Protein 6C4X (pdb70)

Radius of gyration: 16.6 Å; Cα contacts (8 Å, |Δi|>4): 184; chains: 8; bounding box: 42×32×47 Å

Sequence (195 aa):
SKLLLLLIILSEALHLAILLLIKWSKLLLLLIILSEALHLAILLLIKWSKLLLLLIILSEALHLAILLLIKWSKLLLLLIILSEALHLAILLLIKWSKLLLLLIILSEALHLAILLLIKWSKLLLLLIILSEALHLAILLLIKWGSKLLLLLIILSEALHLAILLLIKWGSKLLLLLIILSEALHLAILLLIKWG

Foldseek 3Di:
DVVVVVVVCVVVVVVVVVVVVVVD/DVVVVVVVVVVVVVCVVVVVVVVD/DCVVVCVVVVVVVVVVVVVVVVVD/DVVVVVVVVVVVVVCVVVVVVVVD/DVCVVVVVVVVVVVVVVVVVVVVD/DPCVVVVVVVVVVVVVVVVVVVPVD/DVVVVVVVVVVVVVVVVVVVVVVVD/DCVVVVVVVVVVVVVVVVVVVVVVD

Structure (mmCIF, N/CA/C/O backbone):
data_6C4X
#
_entry.id   6C4X
#
_cell.length_a   82.676
_cell.length_b   82.676
_cell.length_c   155.009
_cell.angle_alpha   90.00
_cell.angle_beta   90.00
_cell.angle_gamma   120.00
#
_symmetry.space_group_name_H-M   'P 61 2 2'
#
loop_
_entity.id
_entity.type
_entity.pdbx_description
1 polymer 'cross-alpha amyloid-like membrane peptide alpha-AmMEM'
2 non-polymer (4S)-2-METHYL-2,4-PENTANEDIOL
3 non-polymer 'ZINC ION'
4 water water
#
loop_
_atom_site.group_PDB
_atom_site.id
_atom_site.type_symbol
_atom_site.label_atom_id
_atom_site.label_alt_id
_atom_site.label_comp_id
_atom_site.label_asym_id
_atom_site.label_entity_id
_atom_site.label_seq_id
_atom_site.pdbx_PDB_ins_code
_atom_site.Cartn_x
_atom_site.Cartn_y
_atom_site.Cartn_z
_atom_site.occupancy
_atom_site.B_iso_or_equiv
_atom_site.auth_seq_id
_atom_site.auth_comp_id
_atom_site.auth_asym_id
_atom_site.auth_atom_id
_atom_site.pdbx_PDB_model_num
ATOM 1 N N . SER A 1 2 ? -42.319 40.222 19.778 1.00 146.35 1 SER A N 1
ATOM 2 C CA . SER A 1 2 ? -43.075 39.008 19.347 1.00 147.13 1 SER A CA 1
ATOM 3 C C . SER A 1 2 ? -42.374 38.310 18.188 1.00 142.68 1 SER A C 1
ATOM 4 O O . SER A 1 2 ? -41.969 37.156 18.316 1.00 144.16 1 SER A O 1
ATOM 6 N N . LYS A 1 3 ? -42.228 39.008 17.062 1.00 135.53 2 LYS A N 1
ATOM 7 C CA . LYS A 1 3 ? -41.515 38.459 15.900 1.00 129.60 2 LYS A CA 1
ATOM 8 C C . LYS A 1 3 ? -40.055 38.162 16.253 1.00 118.08 2 LYS A C 1
ATOM 9 O O . LYS A 1 3 ? -39.524 37.126 15.867 1.00 111.70 2 LYS A O 1
ATOM 11 N N . LEU A 1 4 ? -39.423 39.060 17.009 1.00 111.09 3 LEU A N 1
ATOM 12 C CA . LEU A 1 4 ? -38.072 38.828 17.537 1.00 105.61 3 LEU A CA 1
ATOM 13 C C . LEU A 1 4 ? -38.049 37.567 18.380 1.00 105.39 3 LEU A C 1
ATOM 14 O O . LEU A 1 4 ? -37.112 36.767 18.293 1.00 103.76 3 LEU A O 1
ATOM 16 N N . LEU A 1 5 ? -39.093 37.405 19.191 1.00 107.11 4 LEU A N 1
ATOM 17 C CA . LEU A 1 5 ? -39.343 36.159 19.909 1.00 106.82 4 LEU A CA 1
ATOM 18 C C . LEU A 1 5 ? -39.532 35.006 18.910 1.00 102.86 4 LEU A C 1
ATOM 19 O O . LEU A 1 5 ? -38.907 33.951 19.035 1.00 90.58 4 LEU A O 1
ATOM 21 N N . LEU A 1 6 ? -40.377 35.232 17.908 1.00 106.82 5 LEU A N 1
ATOM 22 C CA . LEU A 1 6 ? -40.588 34.275 16.823 1.00 112.96 5 LEU A CA 1
ATOM 23 C C . LEU A 1 6 ? -39.262 33.837 16.219 1.00 111.32 5 LEU A C 1
ATOM 24 O O . LEU A 1 6 ? -38.994 32.646 16.118 1.00 102.32 5 LEU A O 1
ATOM 26 N N . LEU A 1 7 ? -38.435 34.814 15.854 1.00 117.55 6 LEU A N 1
ATOM 27 C CA . LEU A 1 7 ? -37.087 34.571 15.329 1.00 116.74 6 LEU A CA 1
ATOM 28 C C . LEU A 1 7 ? -36.230 33.795 16.318 1.00 115.70 6 LEU A C 1
ATOM 29 O O . LEU A 1 7 ? -35.576 32.821 15.950 1.00 104.93 6 LEU A O 1
ATOM 34 N N . LEU A 1 8 ? -36.246 34.233 17.573 1.00 118.38 7 LEU A N 1
ATOM 35 C CA . LEU A 1 8 ? -35.396 33.648 18.607 1.00 117.24 7 LEU A CA 1
ATOM 36 C C . LEU A 1 8 ? -35.481 32.125 18.735 1.00 111.91 7 LEU A C 1
ATOM 37 O O . LEU A 1 8 ? -34.460 31.485 18.964 1.00 113.09 7 LEU A O 1
ATOM 42 N N . ILE A 1 9 ? -36.682 31.555 18.608 1.00 107.63 8 ILE A N 1
ATOM 43 C CA . ILE A 1 9 ? -36.888 30.094 18.739 1.00 104.03 8 ILE A CA 1
ATOM 44 C C . ILE A 1 9 ? -36.054 29.273 17.767 1.00 104.76 8 ILE A C 1
ATOM 45 O O . ILE A 1 9 ? -35.546 28.193 18.118 1.00 100.07 8 ILE A O 1
ATOM 47 N N . ILE A 1 10 ? -35.946 29.802 16.546 1.00 107.56 9 ILE A N 1
ATOM 48 C CA . ILE A 1 10 ? -35.171 29.199 15.468 1.00 104.18 9 ILE A CA 1
ATOM 49 C C . ILE A 1 10 ? -33.688 29.152 15.842 1.00 98.79 9 ILE A C 1
ATOM 50 O O . ILE A 1 10 ? -33.134 28.067 16.064 1.00 101.49 9 ILE A O 1
ATOM 55 N N . LEU A 1 11 ? -33.078 30.330 15.953 1.00 90.57 10 LEU A N 1
ATOM 56 C CA . LEU A 1 11 ? -31.649 30.455 16.239 1.00 91.61 10 LEU A CA 1
ATOM 57 C C . LEU A 1 11 ? -31.191 29.445 17.295 1.00 91.29 10 LEU A C 1
ATOM 58 O O . LEU A 1 11 ? -30.296 28.642 17.048 1.00 95.97 10 LEU A O 1
ATOM 63 N N . SER A 1 12 ? -31.828 29.472 18.458 1.00 91.33 11 SER A N 1
ATOM 64 C CA . SER A 1 12 ? -31.395 28.653 19.586 1.00 96.05 11 SER A CA 1
ATOM 65 C C . SER A 1 12 ? -31.399 27.185 19.209 1.00 95.03 11 SER A C 1
ATOM 66 O O . SER A 1 12 ? -30.369 26.506 19.289 1.00 93.79 11 SER A O 1
ATOM 69 N N . GLU A 1 13 ? -32.548 26.717 18.745 1.00 96.19 12 GLU A N 1
ATOM 70 C CA . GLU A 1 13 ? -32.669 25.328 18.337 1.00 104.52 12 GLU A CA 1
ATOM 71 C C . GLU A 1 13 ? -31.706 24.998 17.190 1.00 104.69 12 GLU A C 1
ATOM 72 O O . GLU A 1 13 ? -31.158 23.896 17.144 1.00 111.58 12 GLU A O 1
ATOM 78 N N . ALA A 1 14 ? -31.465 25.965 16.303 1.00 101.83 13 ALA A N 1
ATOM 79 C CA . ALA A 1 14 ? -30.383 25.854 15.308 1.00 99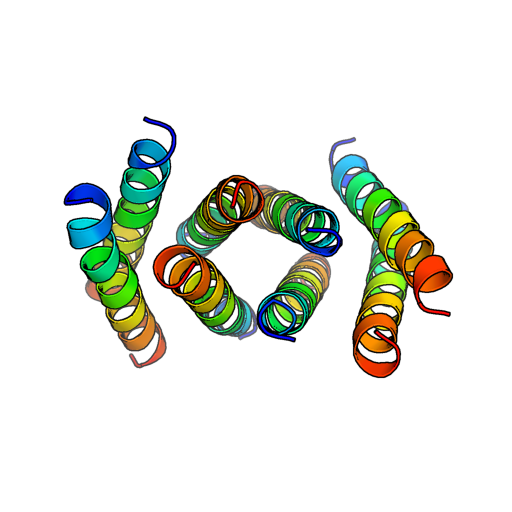.17 13 ALA A CA 1
ATOM 80 C C . ALA A 1 14 ? -29.059 25.557 15.992 1.00 98.43 13 ALA A C 1
ATOM 81 O O . ALA A 1 14 ? -28.367 24.594 15.657 1.00 97.62 13 ALA A O 1
ATOM 83 N N . LEU A 1 15 ? -28.732 26.402 16.961 1.00 97.35 14 LEU A N 1
ATOM 84 C CA . LEU A 1 15 ? -27.491 26.293 17.705 1.00 92.81 14 LEU A CA 1
ATOM 85 C C . LEU A 1 15 ? -27.401 24.943 18.389 1.00 90.51 14 LEU A C 1
ATOM 86 O O . LEU A 1 15 ? -26.342 24.327 18.410 1.00 83.87 14 LEU A O 1
ATOM 91 N N . HIS A 1 16 ? -28.525 24.473 18.919 1.00 96.21 15 HIS A N 1
ATOM 92 C CA . HIS A 1 16 ? -28.549 23.181 19.589 1.00 106.55 15 HIS A CA 1
ATOM 93 C C . HIS A 1 16 ? -28.115 22.081 18.612 1.00 97.65 15 HIS A C 1
ATOM 94 O O . HIS A 1 16 ? -27.172 21.335 18.892 1.00 89.18 15 HIS A O 1
ATOM 101 N N . LEU A 1 17 ? -28.754 22.026 17.447 1.00 94.24 16 LEU A N 1
ATOM 102 C CA . LEU A 1 17 ? -28.397 21.034 16.429 1.00 95.82 16 LEU A CA 1
ATOM 103 C C . LEU A 1 17 ? -26.935 21.171 15.998 1.00 101.05 16 LEU A C 1
ATOM 104 O O . LEU A 1 17 ? -26.236 20.172 15.919 1.00 110.74 16 LEU A O 1
ATOM 106 N N . ALA A 1 18 ? -26.480 22.402 15.744 1.00 101.63 17 ALA A N 1
ATOM 107 C CA . ALA A 1 18 ? -25.079 22.686 15.356 1.00 95.47 17 ALA A CA 1
ATOM 108 C C . ALA A 1 18 ? -24.093 22.116 16.341 1.00 91.23 17 ALA A C 1
ATOM 109 O O . ALA A 1 18 ? -23.148 21.430 15.956 1.00 84.36 17 ALA A O 1
ATOM 111 N N . ILE A 1 19 ? -24.337 22.416 17.614 1.00 91.78 18 ILE A N 1
ATOM 112 C CA . ILE A 1 19 ? -23.539 21.896 18.714 1.00 88.79 18 ILE A CA 1
ATOM 113 C C . ILE A 1 19 ? -23.651 20.377 18.683 1.00 87.20 18 ILE A C 1
ATOM 114 O O . ILE A 1 19 ? -22.636 19.668 18.630 1.00 80.11 18 ILE A O 1
ATOM 119 N N . LEU A 1 20 ? -24.900 19.901 18.699 1.00 88.72 19 LEU A N 1
ATOM 120 C CA . LEU A 1 20 ? -25.209 18.471 18.663 1.00 96.00 19 LEU A CA 1
ATOM 121 C C . LEU A 1 20 ? -24.335 17.775 17.626 1.00 101.27 19 LEU A C 1
ATOM 122 O O . LEU A 1 20 ? -23.744 16.732 17.907 1.00 100.85 19 LEU A O 1
ATOM 124 N N . LEU A 1 21 ? -24.214 18.386 16.450 1.00 108.50 20 LEU A N 1
ATOM 125 C CA . LEU A 1 21 ? -23.313 17.885 15.428 1.00 116.52 20 LEU A CA 1
ATOM 126 C C . LEU A 1 21 ? -21.885 17.958 15.934 1.00 114.32 20 LEU A C 1
ATOM 127 O O . LEU A 1 21 ? -21.242 16.925 16.083 1.00 116.99 20 LEU A O 1
ATOM 132 N N . LEU A 1 22 ? -21.398 19.148 16.262 1.00 109.71 21 LEU A N 1
ATOM 133 C CA . LEU A 1 22 ? -20.015 19.260 16.718 1.00 110.81 21 LEU A CA 1
ATOM 134 C C . LEU A 1 22 ? -19.680 18.176 17.737 1.00 116.13 21 LEU A C 1
ATOM 135 O O . LEU A 1 22 ? -18.643 17.521 17.638 1.00 116.59 21 LEU A O 1
ATOM 140 N N . ILE A 1 23 ? -20.583 17.966 18.688 1.00 126.92 22 ILE A N 1
ATOM 141 C CA . ILE A 1 23 ? -20.490 16.827 19.598 1.00 143.82 22 ILE A CA 1
ATOM 142 C C . ILE A 1 23 ? -20.440 15.492 18.832 1.00 162.67 22 ILE A C 1
ATOM 143 O O . ILE A 1 23 ? -19.496 14.721 19.004 1.00 182.05 22 ILE A O 1
ATOM 145 N N . LYS A 1 24 ? -21.444 15.244 17.987 1.00 173.58 23 LYS A N 1
ATOM 146 C CA . LYS A 1 24 ? -21.529 14.033 17.144 1.00 180.65 23 LYS A CA 1
ATOM 147 C C . LYS A 1 24 ? -20.228 13.661 16.414 1.00 192.75 23 LYS A C 1
ATOM 148 O O . LYS A 1 24 ? -19.727 12.549 16.595 1.00 209.69 23 LYS A O 1
ATOM 150 N N . TRP A 1 25 ? -19.689 14.579 15.604 1.00 190.03 24 TRP A N 1
ATOM 151 C CA . TRP A 1 25 ? -18.478 14.306 14.796 1.00 183.74 24 TRP A CA 1
ATOM 152 C C . TRP A 1 25 ? -17.253 14.948 15.445 1.00 180.98 24 TRP A C 1
ATOM 153 O O . TRP A 1 25 ? -17.174 15.065 16.668 1.00 180.44 24 TRP A O 1
ATOM 164 N N . SER B 1 2 ? -34.254 45.842 22.630 1.00 163.50 1 SER B N 1
ATOM 165 C CA . SER B 1 2 ? -32.823 46.290 22.626 1.00 164.58 1 SER B CA 1
ATOM 166 C C . SER B 1 2 ? -31.937 45.490 23.600 1.00 158.91 1 SER B C 1
ATOM 167 O O . SER B 1 2 ? -30.756 45.254 23.325 1.00 158.44 1 SER B O 1
ATOM 170 N N . LYS B 1 3 ? -32.506 45.089 24.735 1.00 149.83 2 LYS B N 1
ATOM 171 C CA . LYS B 1 3 ? -31.849 44.154 25.656 1.00 138.42 2 LYS B CA 1
ATOM 172 C C . LYS B 1 3 ? -31.864 42.721 25.117 1.00 122.41 2 LYS B C 1
ATOM 173 O O . LYS B 1 3 ? -30.983 41.922 25.428 1.00 115.82 2 LYS B O 1
ATOM 175 N N . LEU B 1 4 ? -32.897 42.399 24.344 1.00 110.35 3 LEU B N 1
ATOM 176 C CA . LEU B 1 4 ? -33.030 41.094 23.699 1.00 103.69 3 LEU B CA 1
ATOM 177 C C . LEU B 1 4 ? -32.112 40.991 22.507 1.00 106.39 3 LEU B C 1
ATOM 178 O O . LEU B 1 4 ? -31.445 39.976 22.337 1.00 101.54 3 LEU B O 1
ATOM 183 N N . LEU B 1 5 ? -32.102 42.029 21.673 1.00 115.52 4 LEU B N 1
ATOM 184 C CA . LEU B 1 5 ? -31.299 42.041 20.445 1.00 123.62 4 LEU B CA 1
ATOM 185 C C . LEU B 1 5 ? -29.883 41.604 20.762 1.00 111.67 4 LEU B C 1
ATOM 186 O O . LEU B 1 5 ? -29.334 40.696 20.120 1.00 107.95 4 LEU B O 1
ATOM 191 N N . LEU B 1 6 ? -29.322 42.242 21.786 1.00 97.22 5 LEU B N 1
ATOM 192 C CA . LEU B 1 6 ? -28.024 41.881 22.311 1.00 94.67 5 LEU B CA 1
ATOM 193 C C . LEU B 1 6 ? -27.855 40.364 22.463 1.00 95.01 5 LEU B C 1
ATOM 194 O O . LEU B 1 6 ? -26.831 39.844 22.059 1.00 92.60 5 LEU B O 1
ATOM 196 N N . LEU B 1 7 ? -28.860 39.667 23.007 1.00 99.84 6 LEU B N 1
ATOM 197 C CA . LEU B 1 7 ? -28.809 38.198 23.176 1.00 103.07 6 LEU B CA 1
ATOM 198 C C . LEU B 1 7 ? -28.633 37.453 21.862 1.00 107.03 6 LEU B C 1
ATOM 199 O O . LEU B 1 7 ? -27.764 36.587 21.744 1.00 114.39 6 LEU B O 1
ATOM 204 N N . LEU B 1 8 ? -29.462 37.768 20.879 1.00 108.11 7 LEU B N 1
ATOM 205 C CA . LEU B 1 8 ? -29.398 37.035 19.611 1.00 103.77 7 LEU B CA 1
ATOM 206 C C . LEU B 1 8 ? -28.032 37.191 18.949 1.00 95.16 7 LEU B C 1
ATOM 207 O O . LEU B 1 8 ? -27.414 36.201 18.560 1.00 83.96 7 LEU B O 1
ATOM 212 N N . ILE B 1 9 ? -27.556 38.432 18.887 1.00 91.89 8 ILE B N 1
ATOM 213 C CA . ILE B 1 9 ? -26.254 38.741 18.315 1.00 91.15 8 ILE B CA 1
ATOM 214 C C . ILE B 1 9 ? -25.215 37.821 18.903 1.00 91.46 8 ILE B C 1
ATOM 215 O O . ILE B 1 9 ? -24.542 37.116 18.165 1.00 94.45 8 ILE B O 1
ATOM 220 N N . ILE B 1 10 ? -25.093 37.820 20.224 1.00 101.57 9 ILE B N 1
ATOM 221 C CA . ILE B 1 10 ? -24.169 36.884 20.885 1.00 113.72 9 ILE B CA 1
ATOM 222 C C . ILE B 1 10 ? -24.536 35.447 20.474 1.00 107.72 9 ILE B C 1
ATOM 223 O O . ILE B 1 10 ? -23.709 34.739 19.898 1.00 113.99 9 ILE B O 1
ATOM 228 N N . LEU B 1 11 ? -25.780 35.053 20.699 1.00 100.34 10 LEU B N 1
ATOM 229 C CA . LEU B 1 11 ? -26.244 33.728 20.273 1.00 100.18 10 LEU B CA 1
ATOM 230 C C . LEU B 1 11 ? -25.815 33.303 18.850 1.00 103.23 10 LEU B C 1
ATOM 231 O O . LEU B 1 11 ? -25.474 32.143 18.625 1.00 98.04 10 LEU B O 1
ATOM 236 N N . SER B 1 12 ? -25.831 34.247 17.909 1.00 105.58 11 SER B N 1
ATOM 237 C CA . SER B 1 12 ? -25.351 34.018 16.537 1.00 102.78 11 SER B CA 1
ATOM 238 C C . SER B 1 12 ? -23.856 33.739 16.491 1.00 102.75 11 SER B C 1
ATOM 239 O O . SER B 1 12 ? -23.435 32.735 15.913 1.00 96.90 11 SER B O 1
ATOM 242 N N . GLU B 1 13 ? -23.070 34.627 17.115 1.00 108.04 12 GLU B N 1
ATOM 243 C CA . GLU B 1 13 ? -21.592 34.506 17.189 1.00 107.52 12 GLU B CA 1
ATOM 244 C C . GLU B 1 13 ? -21.139 33.084 17.543 1.00 104.13 12 GLU B C 1
ATOM 245 O O . GLU B 1 13 ? -20.150 32.596 17.003 1.00 104.07 12 GLU B O 1
ATOM 251 N N . ALA B 1 14 ? -21.879 32.439 18.446 1.00 104.28 13 ALA B N 1
ATOM 252 C CA . ALA B 1 14 ? -21.662 31.041 18.812 1.00 97.69 13 ALA B CA 1
ATOM 253 C C . ALA B 1 14 ? -21.797 30.139 17.609 1.00 96.43 13 ALA B C 1
ATOM 254 O O . ALA B 1 14 ? -20.907 29.343 17.338 1.00 97.80 13 ALA B O 1
ATOM 256 N N . LEU B 1 15 ? -22.912 30.269 16.892 1.00 97.10 14 LEU B N 1
ATOM 257 C CA . LEU B 1 15 ? -23.215 29.374 15.779 1.00 94.67 14 LEU B CA 1
ATOM 258 C C . LEU B 1 15 ? -22.042 29.331 14.840 1.00 96.50 14 LEU B C 1
ATOM 259 O O . LEU B 1 15 ? -21.498 28.267 14.599 1.00 96.55 14 LEU B O 1
ATOM 264 N N . HIS B 1 16 ? -21.617 30.501 14.369 1.00 103.05 15 HIS B N 1
ATOM 265 C CA . HIS B 1 16 ? -20.467 30.598 13.467 1.00 107.50 15 HIS B CA 1
ATOM 266 C C . HIS B 1 16 ? -19.246 29.881 14.020 1.00 99.08 15 HIS B C 1
ATOM 267 O O . HIS B 1 16 ? -18.605 29.119 13.309 1.00 95.91 15 HIS B O 1
ATOM 274 N N . LEU B 1 17 ? -18.929 30.134 15.285 1.00 96.82 16 LEU B N 1
ATOM 275 C CA . LEU B 1 17 ? -17.816 29.456 15.950 1.00 96.57 16 LEU B CA 1
ATOM 276 C C . LEU B 1 17 ? -18.050 27.943 16.075 1.00 97.27 16 LEU B C 1
ATOM 277 O O . LEU B 1 17 ? -17.098 27.183 16.102 1.00 99.47 16 LEU B O 1
ATOM 279 N N . ALA B 1 18 ? -19.305 27.508 16.155 1.00 98.85 17 ALA B N 1
ATOM 280 C CA . ALA B 1 18 ? -19.616 26.086 16.027 1.00 106.58 17 ALA B CA 1
ATOM 281 C C . ALA B 1 18 ? -19.283 25.608 14.612 1.00 112.94 17 ALA B C 1
ATOM 282 O O . ALA B 1 18 ? -18.352 24.827 14.450 1.00 116.45 17 ALA B O 1
ATOM 284 N N . ILE B 1 19 ? -20.001 26.098 13.595 1.00 116.94 18 ILE B N 1
ATOM 285 C CA . ILE B 1 19 ? -19.781 25.626 12.206 1.00 111.11 18 ILE B CA 1
ATOM 286 C C . ILE B 1 19 ? -18.328 25.834 11.743 1.00 104.71 18 ILE B C 1
ATOM 287 O O . ILE B 1 19 ? -17.687 24.871 11.321 1.00 94.56 18 ILE B O 1
ATOM 292 N N . LEU B 1 20 ? -17.791 27.048 11.902 1.00 105.13 19 LEU B N 1
ATOM 293 C CA . LEU B 1 20 ? -16.386 27.346 11.557 1.00 104.88 19 LEU B CA 1
ATOM 294 C C . LEU B 1 20 ? -15.405 26.405 12.245 1.00 105.11 19 LEU B C 1
ATOM 295 O O . LEU B 1 20 ? -14.328 26.159 11.723 1.00 111.29 19 LEU B O 1
ATOM 297 N N . LEU B 1 21 ? -15.770 25.910 13.422 1.00 106.65 20 LEU B N 1
ATOM 298 C CA . LEU B 1 21 ? -15.009 24.858 14.092 1.00 113.39 20 LEU B CA 1
ATOM 299 C C . LEU B 1 21 ? -15.311 23.464 13.516 1.00 112.36 20 LEU B C 1
ATOM 300 O O . LEU B 1 21 ? -14.431 22.606 13.482 1.00 115.97 20 LEU B O 1
ATOM 305 N N . LEU B 1 22 ? -16.552 23.246 13.089 1.00 108.32 21 LEU B N 1
ATOM 306 C CA . LEU B 1 22 ? -16.979 21.977 12.484 1.00 114.25 21 LEU B CA 1
ATOM 307 C C . LEU B 1 22 ? -16.389 21.778 11.081 1.00 122.80 21 LEU B C 1
ATOM 308 O O . LEU B 1 22 ? -15.979 20.661 10.726 1.00 132.42 21 LEU B O 1
ATOM 313 N N . ILE B 1 23 ? -16.354 22.851 10.287 1.00 124.01 22 ILE B N 1
ATOM 314 C CA . ILE B 1 23 ? -15.786 22.790 8.938 1.00 122.53 22 ILE B CA 1
ATOM 315 C C . ILE B 1 23 ? -14.290 22.525 9.024 1.00 127.59 22 ILE B C 1
ATOM 316 O O . ILE B 1 23 ? -13.791 21.625 8.349 1.00 143.49 22 ILE B O 1
ATOM 318 N N . LYS B 1 24 ? -13.601 23.280 9.883 1.00 126.43 23 LYS B N 1
ATOM 319 C CA . LYS B 1 24 ? -12.144 23.176 10.049 1.00 128.40 23 LYS B CA 1
ATOM 320 C C . LYS B 1 24 ? -11.702 21.759 10.404 1.00 133.41 23 LYS B C 1
ATOM 321 O O . LYS B 1 24 ? -10.774 21.235 9.789 1.00 130.16 23 LYS B O 1
ATOM 327 N N . TRP B 1 25 ? -12.363 21.152 11.389 1.00 143.75 24 TRP B N 1
ATOM 328 C CA . TRP B 1 25 ? -12.064 19.773 11.785 1.00 157.21 24 TRP B CA 1
ATOM 329 C C . TRP B 1 25 ? -13.225 19.164 12.563 1.00 153.12 24 TRP B C 1
ATOM 330 O O . TRP B 1 25 ? -13.444 17.957 12.517 1.00 152.70 24 TRP B O 1
ATOM 341 N N . SER C 1 2 ? -10.716 15.897 26.836 1.00 154.20 1 SER C N 1
ATOM 342 C CA . SER C 1 2 ? -11.605 14.860 27.446 1.00 149.83 1 SER C CA 1
ATOM 343 C C . SER C 1 2 ? -12.758 15.523 28.193 1.00 141.21 1 SER C C 1
ATOM 344 O O . SER C 1 2 ? -13.930 15.247 27.920 1.00 135.96 1 SER C O 1
ATOM 347 N N . LYS C 1 3 ? -12.401 16.396 29.133 1.00 132.99 2 LYS C N 1
ATOM 348 C CA . LYS C 1 3 ? -13.366 17.154 29.929 1.00 123.66 2 LYS C CA 1
ATOM 349 C C . LYS C 1 3 ? -13.843 18.421 29.210 1.00 119.09 2 LYS C C 1
ATOM 350 O O . LYS C 1 3 ? -14.995 18.817 29.378 1.00 120.09 2 LYS C O 1
ATOM 352 N N . LEU C 1 4 ? -12.979 19.050 28.403 1.00 112.14 3 LEU C N 1
ATOM 353 C CA . LEU C 1 4 ? -13.357 20.261 27.648 1.00 104.20 3 LEU C CA 1
ATOM 354 C C . LEU C 1 4 ? -14.557 20.033 26.725 1.00 107.11 3 LEU C C 1
ATOM 355 O O . LEU C 1 4 ? -15.247 20.990 26.363 1.00 106.71 3 LEU C O 1
ATOM 357 N N . LEU C 1 5 ? -14.787 18.773 26.344 1.00 108.50 4 LEU C N 1
ATOM 358 C CA . LEU C 1 5 ? -16.042 18.352 25.718 1.00 109.40 4 LEU C CA 1
ATOM 359 C C . LEU C 1 5 ? -17.187 18.324 26.728 1.00 105.09 4 LEU C C 1
ATOM 360 O O . LEU C 1 5 ? -18.246 18.927 26.496 1.00 104.58 4 LEU C O 1
ATOM 362 N N . LEU C 1 6 ? -16.960 17.622 27.839 1.00 100.96 5 LEU C N 1
ATOM 363 C CA . LEU C 1 6 ? -17.938 17.517 28.932 1.00 104.28 5 LEU C CA 1
ATOM 364 C C . LEU C 1 6 ? -18.626 18.846 29.258 1.00 104.13 5 LEU C C 1
ATOM 365 O O . LEU C 1 6 ? -19.846 18.892 29.391 1.00 103.50 5 LEU C O 1
ATOM 367 N N . LEU C 1 7 ? -17.850 19.923 29.371 1.00 102.40 6 LEU C N 1
ATOM 368 C CA . LEU C 1 7 ? -18.443 21.236 29.611 1.00 105.74 6 LEU C CA 1
ATOM 369 C C . LEU C 1 7 ? -19.410 21.595 28.536 1.00 108.36 6 LEU C C 1
ATOM 370 O O . LEU C 1 7 ? -20.573 21.833 28.828 1.00 114.93 6 LEU C O 1
ATOM 375 N N . LEU C 1 8 ? -18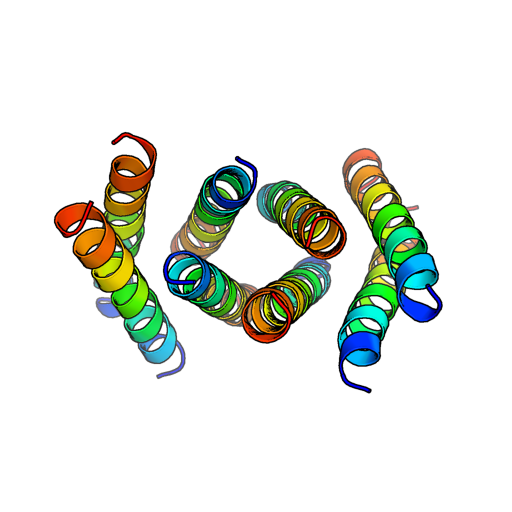.939 21.611 27.295 1.00 106.40 7 LEU C N 1
ATOM 376 C CA . LEU C 1 8 ? -19.800 21.980 26.184 1.00 108.34 7 LEU C CA 1
ATOM 377 C C . LEU C 1 8 ? -21.141 21.258 26.289 1.00 105.13 7 LEU C C 1
ATOM 378 O O . LEU C 1 8 ? -22.196 21.906 26.310 1.00 98.59 7 LEU C O 1
ATOM 383 N N . ILE C 1 9 ? -21.091 19.928 26.385 1.00 101.67 8 ILE C N 1
ATOM 384 C CA . ILE C 1 9 ? -22.322 19.133 26.554 1.00 99.31 8 ILE C CA 1
ATOM 385 C C . ILE C 1 9 ? -23.106 19.613 27.759 1.00 91.61 8 ILE C C 1
ATOM 386 O O . ILE C 1 9 ? -24.296 19.895 27.655 1.00 87.90 8 ILE C O 1
ATOM 391 N N . ILE C 1 10 ? -22.440 19.718 28.894 1.00 89.44 9 ILE C N 1
ATOM 392 C CA . ILE C 1 10 ? -23.089 20.243 30.076 1.00 93.46 9 ILE C CA 1
ATOM 393 C C . ILE C 1 10 ? -23.678 21.615 29.738 1.00 89.75 9 ILE C C 1
ATOM 394 O O . ILE C 1 10 ? -24.873 21.833 29.873 1.00 85.27 9 ILE C O 1
ATOM 399 N N . LEU C 1 11 ? -22.843 22.495 29.215 1.00 91.66 10 LEU C N 1
ATOM 400 C CA . LEU C 1 11 ? -23.206 23.877 29.028 1.00 97.26 10 LEU C CA 1
ATOM 401 C C . LEU C 1 11 ? -24.296 24.097 27.989 1.00 106.25 10 LEU C C 1
ATOM 402 O O . LEU C 1 11 ? -25.046 25.060 28.101 1.00 113.93 10 LEU C O 1
ATOM 407 N N . SER C 1 12 ? -24.391 23.231 26.984 1.00 112.55 11 SER C N 1
ATOM 408 C CA . SER C 1 12 ? -25.451 23.360 25.986 1.00 123.39 11 SER C CA 1
ATOM 409 C C . SER C 1 12 ? -26.809 23.140 26.637 1.00 116.89 11 SER C C 1
ATOM 410 O O . SER C 1 12 ? -27.669 24.013 26.583 1.00 115.82 11 SER C O 1
ATOM 413 N N . GLU C 1 13 ? -26.972 21.991 27.289 1.00 108.00 12 GLU C N 1
ATOM 414 C CA . GLU C 1 13 ? -28.244 21.628 27.907 1.00 111.70 12 GLU C CA 1
ATOM 415 C C . GLU C 1 13 ? -28.611 22.559 29.090 1.00 105.90 12 GLU C C 1
ATOM 416 O O . GLU C 1 13 ? -29.754 22.555 29.551 1.00 110.25 12 GLU C O 1
ATOM 422 N 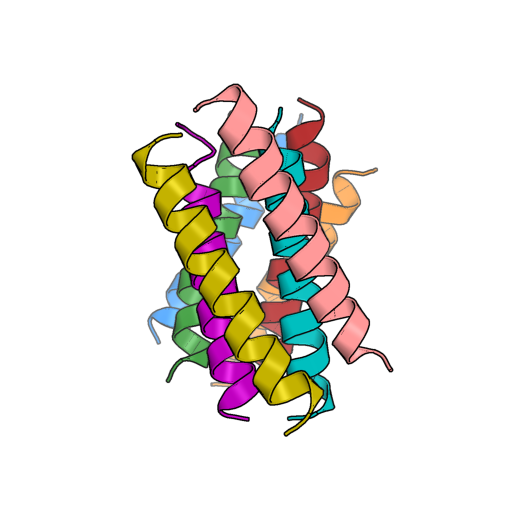N . ALA C 1 14 ? -27.655 23.348 29.583 1.00 96.84 13 ALA C N 1
ATOM 423 C CA . ALA C 1 14 ? -27.990 24.493 30.438 1.00 91.47 13 ALA C CA 1
ATOM 424 C C . ALA C 1 14 ? -28.659 25.562 29.587 1.00 87.27 13 ALA C C 1
ATOM 425 O O . ALA C 1 14 ? -29.850 25.807 29.732 1.00 81.66 13 ALA C O 1
ATOM 427 N N . LEU C 1 15 ? -27.888 26.150 28.673 1.00 88.05 14 LEU C N 1
ATOM 428 C CA . LEU C 1 15 ? -28.330 27.292 27.843 1.00 88.42 14 LEU C CA 1
ATOM 429 C C . LEU C 1 15 ? -29.639 27.009 27.123 1.00 87.48 14 LEU C C 1
ATOM 430 O O . LEU C 1 15 ? -30.526 27.862 27.044 1.00 78.07 14 LEU C O 1
ATOM 435 N N . HIS C 1 16 ? -29.699 25.797 26.580 1.00 91.03 15 HIS C N 1
ATOM 436 C CA . HIS C 1 16 ? -30.894 25.204 26.006 1.00 93.56 15 HIS C CA 1
ATOM 437 C C . HIS C 1 16 ? -32.086 25.453 26.911 1.00 88.46 15 HIS C C 1
ATOM 438 O O . HIS C 1 16 ? -33.046 26.096 26.482 1.00 88.83 15 HIS C O 1
ATOM 445 N N . LEU C 1 17 ? -31.995 24.987 28.163 1.00 84.52 16 LEU C N 1
ATOM 446 C CA . LEU C 1 17 ? -33.114 25.050 29.120 1.00 80.64 16 LEU C CA 1
ATOM 447 C C . LEU C 1 17 ? -33.417 26.482 29.506 1.00 78.47 16 LEU C C 1
ATOM 448 O O . LEU C 1 17 ? -34.587 26.848 29.583 1.00 84.20 16 LEU C O 1
ATOM 450 N N . ALA C 1 18 ? -32.370 27.286 29.716 1.00 74.79 17 ALA C N 1
ATOM 451 C CA . ALA C 1 18 ? -32.511 28.715 30.046 1.00 78.83 17 ALA C CA 1
ATOM 452 C C . ALA C 1 18 ? -33.313 29.447 29.004 1.00 83.97 17 ALA C C 1
ATOM 453 O O . ALA C 1 18 ? -34.266 30.166 29.301 1.00 87.09 17 ALA C O 1
ATOM 455 N N . ILE C 1 19 ? -32.898 29.247 27.769 1.00 89.63 18 ILE C N 1
ATOM 456 C CA . ILE C 1 19 ? -33.583 29.806 26.630 1.00 93.70 18 ILE C CA 1
ATOM 457 C C . ILE C 1 19 ? -34.987 29.200 26.445 1.00 92.25 18 ILE C C 1
ATOM 458 O O . ILE C 1 19 ? -35.949 29.931 26.200 1.00 90.19 18 ILE C O 1
ATOM 463 N N . LEU C 1 20 ? -35.095 27.876 26.560 1.00 88.05 19 LEU C N 1
ATOM 464 C CA . LEU C 1 20 ? -36.389 27.194 26.474 1.00 84.55 19 LEU C CA 1
ATOM 465 C C . LEU C 1 20 ? -37.360 27.825 27.463 1.00 87.14 19 LEU C C 1
ATOM 466 O O . LEU C 1 20 ? -38.429 28.265 27.064 1.00 88.07 19 LEU C O 1
ATOM 468 N N . LEU C 1 21 ? -36.958 27.915 28.733 1.00 90.39 20 LEU C N 1
ATOM 469 C CA . LEU C 1 21 ? -37.793 28.515 29.800 1.00 94.15 20 LEU C CA 1
ATOM 470 C C . LEU C 1 21 ? -38.120 29.9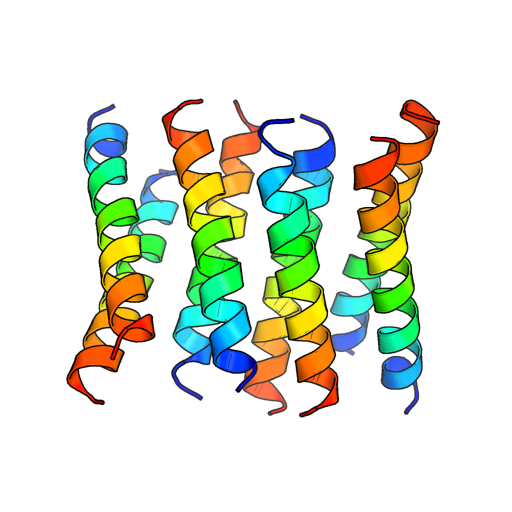85 29.546 1.00 94.23 20 LEU C C 1
ATOM 471 O O . LEU C 1 21 ? -39.219 30.453 29.850 1.00 98.23 20 LEU C O 1
ATOM 473 N N . LEU C 1 22 ? -37.157 30.703 28.990 1.00 94.82 21 LEU C N 1
ATOM 474 C CA . LEU C 1 22 ? -37.353 32.091 28.596 1.00 96.98 21 LEU C CA 1
ATOM 475 C C . LEU C 1 22 ? -38.429 32.261 27.536 1.00 97.76 21 LEU C C 1
ATOM 476 O O . LEU C 1 22 ? -39.191 33.228 27.584 1.00 95.14 21 LEU C O 1
ATOM 481 N N . ILE C 1 23 ? -38.477 31.331 26.580 1.00 102.53 22 ILE C N 1
ATOM 482 C CA . ILE C 1 23 ? -39.504 31.344 25.541 1.00 107.01 22 ILE C CA 1
ATOM 483 C C . ILE C 1 23 ? -40.864 30.999 26.169 1.00 109.12 22 ILE C C 1
ATOM 484 O O . ILE C 1 23 ? -41.780 31.826 26.141 1.00 113.53 22 ILE C O 1
ATOM 486 N N . LYS C 1 24 ? -40.966 29.812 26.777 1.00 103.09 23 LYS C N 1
ATOM 487 C CA . LYS C 1 24 ? -42.196 29.356 27.449 1.00 100.39 23 LYS C CA 1
ATOM 488 C C . LYS C 1 24 ? -42.742 30.359 28.459 1.00 103.45 23 LYS C C 1
ATOM 489 O O . LYS C 1 24 ? -43.957 30.502 28.587 1.00 104.64 23 LYS C O 1
ATOM 491 N N . TRP C 1 25 ? -41.833 31.039 29.161 1.00 109.56 24 TRP C N 1
ATOM 492 C CA . TRP C 1 25 ? -42.170 32.082 30.129 1.00 113.73 24 TRP C CA 1
ATOM 493 C C . TRP C 1 25 ? -41.332 33.336 29.918 1.00 105.55 24 TRP C C 1
ATOM 494 O O . TRP C 1 25 ? -41.831 34.336 29.410 1.00 93.98 24 TRP C O 1
ATOM 505 N N . SER D 1 2 ? -7.600 26.156 22.624 1.00 142.99 1 SER D N 1
ATOM 506 C CA . SER D 1 2 ? -7.462 27.640 22.468 1.00 145.41 1 SER D CA 1
ATOM 507 C C . SER D 1 2 ? -8.486 28.297 21.505 1.00 149.36 1 SER D C 1
ATOM 508 O O . SER D 1 2 ? -8.476 29.520 21.350 1.00 150.49 1 SER D O 1
ATOM 510 N N . LYS D 1 3 ? -9.348 27.495 20.864 1.00 148.95 2 LYS D N 1
ATOM 511 C CA . LYS D 1 3 ? -10.418 27.987 19.975 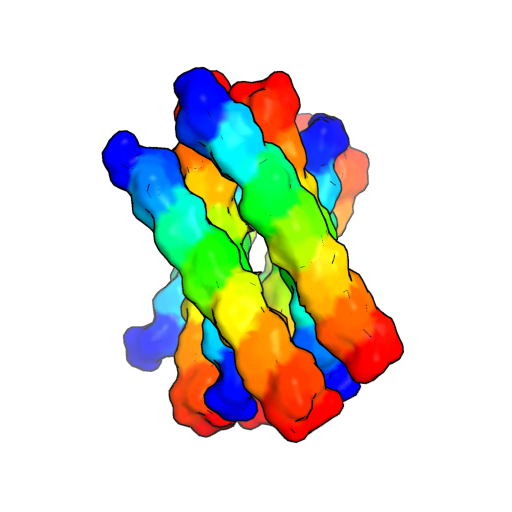1.00 139.01 2 LYS D CA 1
ATOM 512 C C . LYS D 1 3 ? -11.798 27.526 20.459 1.00 127.38 2 LYS D C 1
ATOM 513 O O . LYS D 1 3 ? -12.760 28.296 20.431 1.00 115.78 2 LYS D O 1
ATOM 515 N N . LEU D 1 4 ? -11.885 26.253 20.853 1.00 119.28 3 LEU D N 1
ATOM 516 C CA . LEU D 1 4 ? -13.012 25.708 21.615 1.00 113.87 3 LEU D CA 1
ATOM 517 C C . LEU D 1 4 ? -13.462 26.629 22.737 1.00 109.80 3 LEU D C 1
ATOM 518 O O . LEU D 1 4 ? -14.644 26.948 22.846 1.00 102.17 3 LEU D O 1
ATOM 523 N N . LEU D 1 5 ? -12.512 27.036 23.577 1.00 109.92 4 LEU D N 1
ATOM 524 C CA . LEU D 1 5 ? -12.798 27.942 24.707 1.00 106.22 4 LEU D CA 1
ATOM 525 C C . LEU D 1 5 ? -13.543 29.214 24.306 1.00 101.41 4 LEU D C 1
ATOM 526 O O . LEU D 1 5 ? -14.386 29.702 25.068 1.00 97.41 4 LEU D O 1
ATOM 531 N N . LEU D 1 6 ? -13.211 29.749 23.129 1.00 93.78 5 LEU D N 1
ATOM 532 C CA . LEU D 1 6 ? -13.908 30.903 22.568 1.00 88.29 5 LEU D CA 1
ATOM 533 C C . LEU D 1 6 ? -15.387 30.606 22.341 1.00 91.67 5 LEU D C 1
ATOM 534 O O . LEU D 1 6 ? -16.215 31.497 22.482 1.00 86.88 5 LEU D O 1
ATOM 536 N N . LEU D 1 7 ? -15.702 29.357 21.983 1.00 95.29 6 LEU D N 1
ATOM 537 C CA . LEU D 1 7 ? -17.086 28.872 21.943 1.00 92.65 6 LEU D CA 1
ATOM 538 C C . LEU D 1 7 ? -17.661 28.893 23.339 1.00 87.04 6 LEU D C 1
ATOM 539 O O . LEU D 1 7 ? -18.680 29.527 23.588 1.00 85.19 6 LEU D O 1
ATOM 544 N N . LEU D 1 8 ? -16.980 28.218 24.252 1.00 86.90 7 LEU D N 1
ATOM 545 C CA . LEU D 1 8 ? -17.510 28.004 25.586 1.00 90.42 7 LEU D CA 1
ATOM 546 C C . LEU D 1 8 ? -17.791 29.336 26.268 1.00 91.41 7 LEU D C 1
ATOM 547 O O . LEU D 1 8 ? -18.917 29.586 26.690 1.00 94.19 7 LEU D O 1
ATOM 552 N N . ILE D 1 9 ? -16.789 30.211 26.310 1.00 96.00 8 ILE D N 1
ATOM 553 C CA . ILE D 1 9 ? -16.942 31.557 26.908 1.00 106.31 8 ILE D CA 1
ATOM 554 C C . ILE D 1 9 ? -18.117 32.347 26.303 1.00 106.91 8 ILE D C 1
ATOM 555 O O . ILE D 1 9 ? -18.789 33.123 26.991 1.00 109.11 8 ILE D O 1
ATOM 560 N N . ILE D 1 10 ? -18.354 32.130 25.016 1.00 107.25 9 ILE D N 1
ATOM 561 C CA . ILE D 1 10 ? -19.485 32.726 24.325 1.00 110.52 9 ILE D CA 1
ATOM 562 C C . ILE D 1 10 ? -20.795 32.152 24.878 1.00 106.57 9 ILE D C 1
ATOM 563 O O . ILE D 1 10 ? -21.707 32.912 25.193 1.00 121.52 9 ILE D O 1
ATOM 568 N N . LEU D 1 11 ? -20.880 30.834 25.034 1.00 99.54 10 LEU D N 1
ATOM 569 C CA . LEU D 1 11 ? -22.083 30.222 25.620 1.00 95.10 10 LEU D CA 1
ATOM 570 C C . LEU D 1 11 ? -22.389 30.740 27.037 1.00 88.66 10 LEU D C 1
ATOM 571 O O . LEU D 1 11 ? -23.516 31.145 27.321 1.00 79.93 10 LEU D O 1
ATOM 576 N N . SER D 1 12 ? -21.386 30.756 27.908 1.00 85.32 11 SER D N 1
ATOM 577 C CA . SER D 1 12 ? -21.554 31.300 29.253 1.00 90.26 11 SER D CA 1
ATOM 578 C C . SER D 1 12 ? -22.074 32.723 29.194 1.00 87.48 11 SER D C 1
ATOM 579 O O . SER D 1 12 ? -23.075 33.053 29.820 1.00 90.26 11 SER D O 1
ATOM 582 N N . GLU D 1 13 ? -21.394 33.549 28.414 1.00 90.27 12 GLU D N 1
ATOM 583 C CA . GLU D 1 13 ? -21.803 34.933 28.190 1.00 98.48 12 GLU D CA 1
ATOM 584 C C . GLU D 1 13 ? -23.273 35.002 27.732 1.00 92.80 12 GLU D C 1
ATOM 585 O O . GLU D 1 13 ? -24.030 35.852 28.180 1.00 87.67 12 GLU D O 1
ATOM 591 N N . ALA D 1 14 ? -23.668 34.093 26.849 1.00 91.93 13 ALA D N 1
ATOM 592 C CA . ALA D 1 14 ? -25.048 34.009 26.391 1.00 91.59 13 ALA D CA 1
ATOM 593 C C . ALA D 1 14 ? -25.960 33.433 27.461 1.00 91.25 13 ALA D C 1
ATOM 594 O O . ALA D 1 14 ? -27.134 33.758 27.498 1.00 95.81 13 ALA D O 1
ATOM 596 N N . LEU D 1 15 ? -25.439 32.568 28.321 1.00 89.16 14 LEU D N 1
ATOM 597 C CA . LEU D 1 15 ? -26.245 32.009 29.401 1.00 89.04 14 LEU D CA 1
ATOM 598 C C . LEU D 1 15 ? -26.618 33.042 30.442 1.00 89.73 14 LEU D C 1
ATOM 599 O O . LEU D 1 15 ? -27.763 33.051 30.874 1.00 85.96 14 LEU D O 1
ATOM 604 N N . HIS D 1 16 ? -25.686 33.909 30.849 1.00 95.69 15 HIS D N 1
ATOM 605 C CA . HIS D 1 16 ? -26.037 34.908 31.868 1.00 107.15 15 HIS D CA 1
ATOM 606 C C . HIS D 1 16 ? -26.993 35.959 31.312 1.00 94.14 15 HIS D C 1
ATOM 607 O O . HIS D 1 16 ? -27.960 36.296 31.973 1.00 100.77 15 HIS D O 1
ATOM 614 N N . LEU D 1 17 ? -26.790 36.404 30.082 1.00 84.37 16 LEU D N 1
ATOM 615 C CA . LEU D 1 17 ? -27.789 37.261 29.416 1.00 84.93 16 LEU D CA 1
ATOM 616 C C . LEU D 1 17 ? -29.156 36.591 29.270 1.00 79.33 16 LEU D C 1
ATOM 617 O O . LEU D 1 17 ? -30.183 37.253 29.353 1.00 72.59 16 LEU D O 1
ATOM 619 N N . ALA D 1 18 ? -29.157 35.286 29.028 1.00 82.73 17 ALA D N 1
ATOM 620 C CA . ALA D 1 18 ? -30.396 34.526 28.870 1.00 90.58 17 ALA D CA 1
ATOM 621 C C . ALA D 1 18 ? -31.216 34.491 30.149 1.00 93.98 17 ALA D C 1
ATOM 622 O O . ALA D 1 18 ? -32.442 34.543 30.097 1.00 90.95 17 ALA D O 1
ATOM 624 N N . ILE D 1 19 ? -30.529 34.390 31.287 1.00 100.38 18 ILE D N 1
ATOM 625 C CA . ILE D 1 19 ? -31.187 34.378 32.604 1.00 100.30 18 ILE D CA 1
ATOM 626 C C . ILE D 1 19 ? -31.392 35.777 33.182 1.00 97.11 18 ILE D C 1
ATOM 627 O O . ILE D 1 19 ? -32.428 36.029 33.786 1.00 90.91 18 ILE D O 1
ATOM 632 N N . LEU D 1 20 ? -30.435 36.685 32.967 1.00 101.51 19 LEU D N 1
ATOM 633 C CA . LEU D 1 20 ? -30.570 38.118 33.359 1.00 104.75 19 LEU D CA 1
ATOM 634 C C . LEU D 1 20 ? -31.906 38.765 32.977 1.00 105.49 19 LEU D C 1
ATOM 635 O O . LEU D 1 20 ? -32.399 39.639 33.692 1.00 101.55 19 LEU D O 1
ATOM 640 N N . LEU D 1 21 ? -32.462 38.364 31.837 1.00 106.34 20 LEU D N 1
ATOM 641 C CA . LEU D 1 21 ? -33.799 38.807 31.453 1.00 109.82 20 LEU D CA 1
ATOM 642 C C . LEU D 1 21 ? -34.881 37.773 31.784 1.00 114.10 20 LEU D C 1
ATOM 643 O O . LEU D 1 21 ? -36.046 38.142 31.899 1.00 132.20 20 LEU D O 1
ATOM 648 N N . LEU D 1 22 ? -34.518 36.502 31.947 1.00 109.39 21 LEU D N 1
ATOM 649 C CA . LEU D 1 22 ? -35.467 35.499 32.456 1.00 111.18 21 LEU D CA 1
ATOM 650 C C . LEU D 1 22 ? -35.961 35.786 33.878 1.00 111.62 21 LEU D C 1
ATOM 651 O O . LEU D 1 22 ? -37.081 35.401 34.242 1.00 102.87 21 LEU D O 1
ATOM 656 N N . ILE D 1 23 ? -35.121 36.453 34.672 1.00 114.64 22 ILE D N 1
ATOM 657 C CA . ILE D 1 23 ? -35.507 36.939 35.997 1.00 116.70 22 ILE D CA 1
ATOM 658 C C . ILE D 1 23 ? -36.687 37.891 35.886 1.00 123.13 22 ILE D C 1
ATOM 659 O O . ILE D 1 23 ? -37.725 37.694 36.539 1.00 129.24 22 ILE D O 1
ATOM 661 N N . LYS D 1 24 ? -36.513 38.895 35.025 1.00 128.32 23 LYS D N 1
ATOM 662 C CA . LYS D 1 24 ? -37.501 39.959 34.783 1.00 142.04 23 LYS D CA 1
ATOM 663 C C . LYS D 1 24 ? -38.970 39.473 34.773 1.00 165.04 23 LYS D C 1
ATOM 664 O O . LYS D 1 24 ? -39.830 40.096 35.406 1.00 181.59 23 LYS D O 1
ATOM 670 N N . TRP D 1 25 ? -39.237 38.357 34.085 1.00 176.92 24 TRP D N 1
ATOM 671 C CA . TRP D 1 25 ? -40.574 37.733 34.058 1.00 177.41 24 TRP D CA 1
ATOM 672 C C . TRP D 1 25 ? -40.977 37.186 35.432 1.00 191.19 24 TRP D C 1
ATOM 673 O O . TRP D 1 25 ? -41.684 37.849 36.200 1.00 199.35 24 TRP D O 1
ATOM 675 N N . SER E 1 2 ? -39.098 24.099 40.594 1.00 152.60 1 SER E N 1
ATOM 676 C CA . SER E 1 2 ? -38.902 22.743 39.994 1.00 148.65 1 SER E CA 1
ATOM 677 C C . SER E 1 2 ? -38.591 22.780 38.500 1.00 138.39 1 SER E C 1
ATOM 678 O O . SER E 1 2 ? -37.969 21.853 37.981 1.00 138.09 1 SER E O 1
ATOM 681 N N . LYS E 1 3 ? -39.045 23.826 37.808 1.00 134.45 2 LYS E N 1
ATOM 682 C CA . LYS E 1 3 ? -38.663 24.048 36.412 1.00 133.36 2 LYS E CA 1
ATOM 683 C C . LYS E 1 3 ? -37.215 24.566 36.348 1.00 121.05 2 LYS E C 1
ATOM 684 O O . LYS E 1 3 ? -36.371 23.951 35.694 1.00 104.75 2 LYS E O 1
ATOM 686 N N . LEU E 1 4 ? -36.935 25.655 37.078 1.00 107.77 3 LEU E N 1
ATOM 687 C CA . LEU E 1 4 ? -35.616 26.315 37.080 1.00 93.55 3 LEU E CA 1
ATOM 688 C C . LEU E 1 4 ? -34.557 25.599 37.917 1.00 90.65 3 LEU E C 1
ATOM 689 O O . LEU E 1 4 ? -33.489 26.156 38.163 1.00 84.98 3 LEU E O 1
ATOM 691 N N . LEU E 1 5 ? -34.845 24.381 38.369 1.00 95.04 4 LEU E N 1
ATOM 692 C CA . LEU E 1 5 ? -33.857 23.587 39.071 1.00 99.54 4 LEU E CA 1
ATOM 693 C C . LEU E 1 5 ? -33.046 22.714 38.119 1.00 99.94 4 LEU E C 1
ATOM 694 O O . LEU E 1 5 ? -31.971 22.254 38.482 1.00 102.86 4 LEU E O 1
ATOM 696 N N . LEU E 1 6 ? -33.537 22.481 36.904 1.00 102.16 5 LEU E N 1
ATOM 697 C CA . LEU E 1 6 ? -32.723 21.792 35.897 1.00 113.64 5 LEU E CA 1
ATOM 698 C C . LEU E 1 6 ? -31.525 22.637 35.387 1.00 120.89 5 LEU E C 1
ATOM 699 O O . LEU E 1 6 ? -30.577 22.075 34.847 1.00 131.95 5 LEU E O 1
ATOM 701 N N . LEU E 1 7 ? -31.562 23.965 35.549 1.00 118.19 6 LEU E N 1
ATOM 702 C CA . LEU E 1 7 ? -30.379 24.818 35.303 1.00 109.34 6 LEU E CA 1
ATOM 703 C C . LEU E 1 7 ? -29.287 24.599 36.318 1.00 113.31 6 LEU E C 1
ATOM 704 O O . LEU E 1 7 ? -28.140 24.380 35.948 1.00 116.61 6 LEU E O 1
ATOM 709 N N . LEU E 1 8 ? -29.645 24.754 37.592 1.00 116.23 7 LEU E N 1
ATOM 710 C CA . LEU E 1 8 ? -28.682 24.700 38.703 1.00 116.33 7 LEU E CA 1
ATOM 711 C C . LEU E 1 8 ? -27.873 23.433 38.696 1.00 106.80 7 LEU E C 1
ATOM 712 O O . LEU E 1 8 ? -26.665 23.519 38.823 1.00 100.07 7 LEU E O 1
ATOM 717 N N . ILE E 1 9 ? -28.529 22.279 38.548 1.00 101.79 8 ILE E N 1
ATOM 718 C CA . ILE E 1 9 ? -27.830 20.981 38.375 1.00 102.89 8 ILE E CA 1
ATOM 719 C C . ILE E 1 9 ? -26.778 21.070 37.283 1.00 100.54 8 ILE E C 1
ATOM 720 O O . ILE E 1 9 ? -25.607 20.786 37.517 1.00 111.59 8 ILE E O 1
ATOM 725 N N . ILE E 1 10 ? -27.191 21.509 36.109 1.00 96.25 9 ILE E N 1
ATOM 726 C CA . ILE E 1 10 ? -26.295 21.570 34.977 1.00 101.89 9 ILE E CA 1
ATOM 727 C C . ILE E 1 10 ? -25.237 22.664 35.200 1.00 106.39 9 ILE E C 1
ATOM 728 O O . ILE E 1 10 ? -24.053 22.436 34.942 1.00 113.86 9 ILE E O 1
ATOM 733 N N . LEU E 1 11 ? -25.654 23.824 35.707 1.00 104.98 10 LEU E N 1
ATOM 734 C CA . LEU E 1 11 ? -24.720 24.902 36.056 1.00 104.13 10 LEU E CA 1
ATOM 735 C C . LEU E 1 11 ? -23.732 24.518 37.154 1.00 113.16 10 LEU E C 1
ATOM 736 O O . LEU E 1 11 ? -22.549 24.864 37.074 1.00 123.53 10 LEU E O 1
ATOM 741 N N . SER E 1 12 ? -24.216 23.814 38.173 1.00 116.89 11 SER E N 1
ATOM 742 C CA . SER E 1 12 ? -23.342 23.307 39.227 1.00 124.87 11 SER E CA 1
ATOM 743 C C . SER E 1 12 ? 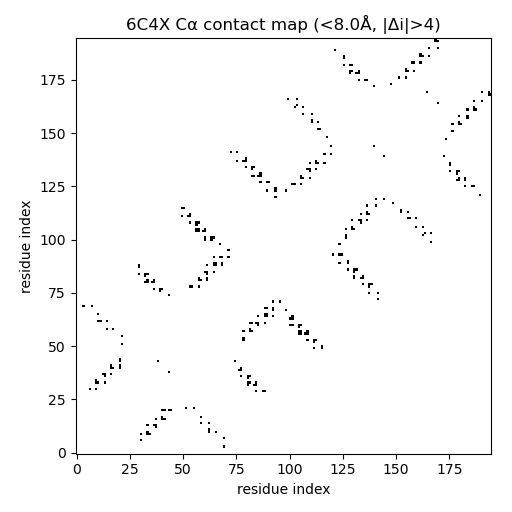-22.373 22.277 38.667 1.00 122.37 11 SER E C 1
ATOM 744 O O . SER E 1 12 ? -21.201 22.264 39.036 1.00 129.46 11 SER E O 1
ATOM 747 N N . GLU E 1 13 ? -22.862 21.412 37.785 1.00 116.84 12 GLU E N 1
ATOM 748 C CA . GLU E 1 13 ? -21.981 20.454 37.138 1.00 121.43 12 GLU E CA 1
ATOM 749 C C . GLU E 1 13 ? -21.033 21.124 36.139 1.00 121.87 12 GLU E C 1
ATOM 750 O O . GLU E 1 13 ? -19.896 20.673 35.996 1.00 133.69 12 GLU E O 1
ATOM 756 N N . ALA E 1 14 ? -21.476 22.195 35.474 1.00 116.50 13 ALA E N 1
ATOM 757 C CA . ALA E 1 14 ? -20.608 22.964 34.552 1.00 110.16 13 ALA E CA 1
ATOM 758 C C . ALA E 1 14 ? -19.430 23.592 35.290 1.00 109.45 13 ALA E C 1
ATOM 759 O O . ALA E 1 14 ? -18.271 23.368 34.950 1.00 110.04 13 ALA E O 1
ATOM 761 N N . LEU E 1 15 ? -19.760 24.361 36.320 1.00 107.16 14 LEU E N 1
ATOM 762 C CA . LEU E 1 15 ? -18.795 25.107 37.114 1.00 96.58 14 LEU E CA 1
ATOM 763 C C . LEU E 1 15 ? -17.766 24.190 37.764 1.00 88.32 14 LEU E C 1
ATOM 764 O O . LEU E 1 15 ? -16.562 24.412 37.650 1.00 72.45 14 LEU E O 1
ATOM 769 N N . HIS E 1 16 ? -18.269 23.145 38.416 1.00 95.59 15 HIS E N 1
ATOM 770 C CA . HIS E 1 16 ? -17.439 22.132 39.081 1.00 103.45 15 HIS E CA 1
ATOM 771 C C . HIS E 1 16 ? -16.383 21.629 38.100 1.00 93.14 15 HIS E C 1
ATOM 772 O O . HIS E 1 16 ? -15.194 21.831 38.320 1.00 94.05 15 HIS E O 1
ATOM 779 N N . LEU E 1 17 ? -16.818 21.058 36.985 1.00 85.92 16 LEU E N 1
ATOM 780 C CA . LEU E 1 17 ? -15.886 20.617 35.944 1.00 86.94 16 LEU E CA 1
ATOM 781 C C . LEU E 1 17 ? -14.933 21.732 35.525 1.00 86.65 16 LEU E C 1
ATOM 782 O O . LEU E 1 17 ? -13.724 21.515 35.456 1.00 92.13 16 LEU E O 1
ATOM 784 N N . ALA E 1 18 ? -15.483 22.924 35.283 1.00 87.47 17 ALA E N 1
ATOM 785 C CA . ALA E 1 18 ? -14.693 24.092 34.842 1.00 88.04 17 ALA E CA 1
ATOM 786 C C . ALA E 1 18 ? -13.584 24.399 35.806 1.00 88.20 17 ALA E C 1
ATOM 787 O O . ALA E 1 18 ? -12.447 24.651 35.413 1.00 86.83 17 ALA E O 1
ATOM 789 N N . ILE E 1 19 ? -13.945 24.380 37.079 1.00 90.19 18 ILE E N 1
ATOM 790 C CA . ILE E 1 19 ? -13.003 24.629 38.143 1.00 91.63 18 ILE E CA 1
ATOM 791 C C . ILE E 1 19 ? -12.051 23.425 38.302 1.00 95.73 18 ILE E C 1
ATOM 792 O O . ILE E 1 19 ? -10.843 23.625 38.439 1.00 95.67 18 ILE E O 1
ATOM 797 N N . LEU E 1 20 ? -12.586 22.198 38.240 1.00 96.91 19 LEU E N 1
ATOM 798 C CA . LEU E 1 20 ? -11.774 20.963 38.243 1.00 88.90 19 LEU E CA 1
ATOM 799 C C . LEU E 1 20 ? -10.725 21.005 37.135 1.00 86.74 19 LEU E C 1
ATOM 800 O O . LEU E 1 20 ? -9.588 20.617 37.344 1.00 83.90 19 LEU E O 1
ATOM 802 N N . LEU E 1 21 ? -11.121 21.502 35.968 1.00 91.49 20 LEU E N 1
ATOM 803 C CA . LEU E 1 21 ? -10.222 21.648 34.828 1.00 99.57 20 LEU E CA 1
ATOM 804 C C . LEU E 1 21 ? -9.301 22.857 34.964 1.00 103.31 20 LEU E C 1
ATOM 805 O O . LEU E 1 21 ? -8.254 22.897 34.319 1.00 113.57 20 LEU E O 1
ATOM 807 N N . LEU E 1 22 ? -9.696 23.852 35.758 1.00 102.51 21 LEU E N 1
ATOM 808 C CA . LEU E 1 22 ? -8.796 24.962 36.088 1.00 106.08 21 LEU E CA 1
ATOM 809 C C . LEU E 1 22 ? -7.608 24.428 36.875 1.00 109.64 21 LEU E C 1
ATOM 810 O O . LEU E 1 22 ? -6.473 24.856 36.660 1.00 106.72 21 LEU E O 1
ATOM 815 N N . ILE E 1 23 ? -7.885 23.490 37.781 1.00 115.55 22 ILE E N 1
ATOM 816 C CA . ILE E 1 23 ? -6.838 22.764 38.492 1.00 126.95 22 ILE E CA 1
ATOM 817 C C . ILE E 1 23 ? -5.921 21.997 37.524 1.00 141.98 22 ILE E C 1
ATOM 818 O O . ILE E 1 23 ? -4.707 22.232 37.509 1.00 144.30 22 ILE E O 1
ATOM 820 N N . LYS E 1 24 ? -6.511 21.115 36.705 1.00 152.22 23 LYS E N 1
ATOM 821 C CA . LYS E 1 24 ? -5.764 20.276 35.737 1.00 151.26 23 LYS E CA 1
ATOM 822 C C . LYS E 1 24 ? -4.780 21.078 34.878 1.00 153.40 23 LYS E C 1
ATOM 823 O O . LYS E 1 24 ? -3.659 20.638 34.648 1.00 168.60 23 LYS E O 1
ATOM 825 N N . TRP E 1 25 ? -5.207 22.249 34.415 1.00 150.11 24 TRP E N 1
ATOM 826 C CA . TRP E 1 25 ? -4.295 23.237 33.840 1.00 150.00 24 TRP E CA 1
ATOM 827 C C . TRP E 1 25 ? -3.665 24.033 34.981 1.00 146.42 24 TRP E C 1
ATOM 828 O O . TRP E 1 25 ? -2.583 24.601 34.844 1.00 144.75 24 TRP E O 1
ATOM 830 N N . SER F 1 2 ? -38.758 34.302 42.234 1.00 133.17 1 SER F N 1
ATOM 831 C CA . SER F 1 2 ? -37.547 34.734 41.457 1.00 130.45 1 SER F CA 1
ATOM 832 C C . SER F 1 2 ? -36.276 34.704 42.320 1.00 120.70 1 SER F C 1
ATOM 833 O O . SER F 1 2 ? -35.384 35.551 42.181 1.00 112.03 1 SER F O 1
ATOM 835 N N . LYS F 1 3 ? -36.191 33.709 43.197 1.00 116.70 2 LYS F N 1
ATOM 836 C CA . LYS F 1 3 ? -35.191 33.713 44.259 1.00 116.43 2 LYS F CA 1
ATOM 837 C C . LYS F 1 3 ? -33.856 33.212 43.723 1.00 109.76 2 LYS F C 1
ATOM 838 O O . LYS F 1 3 ? -32.879 33.964 43.644 1.00 96.70 2 LYS F O 1
ATOM 840 N N . LEU F 1 4 ? -33.847 31.946 43.311 1.00 107.05 3 LEU F N 1
ATOM 841 C CA . LEU F 1 4 ? -32.616 31.260 42.912 1.00 99.61 3 LEU F CA 1
ATOM 842 C C . LEU F 1 4 ? -32.126 31.652 41.532 1.00 96.81 3 LEU F C 1
ATOM 843 O O . LEU F 1 4 ? -31.068 31.192 41.105 1.00 94.15 3 LEU F O 1
ATOM 848 N N . LEU F 1 5 ? -32.886 32.486 40.829 1.00 99.61 4 LEU F N 1
ATOM 849 C CA . LEU F 1 5 ? -32.397 33.104 39.595 1.00 103.74 4 LEU F CA 1
ATOM 850 C C . LEU F 1 5 ? -31.220 34.009 39.931 1.00 105.77 4 LEU F C 1
ATOM 851 O O . LEU F 1 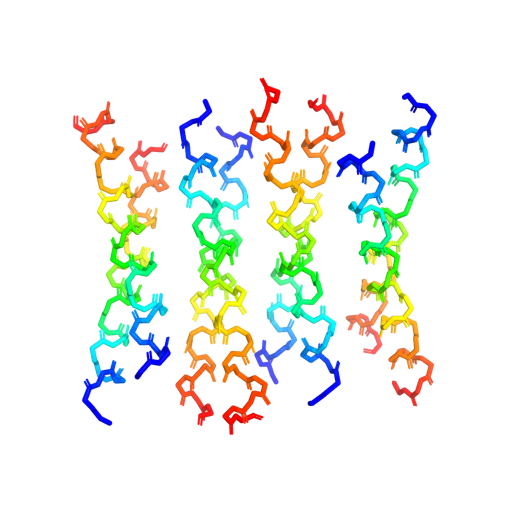5 ? -30.200 33.998 39.228 1.00 111.81 4 LEU F O 1
ATOM 856 N N . LEU F 1 6 ? -31.370 34.770 41.017 1.00 97.54 5 LEU F N 1
ATOM 857 C CA . LEU F 1 6 ? -30.281 35.550 41.583 1.00 89.14 5 LEU F CA 1
ATOM 858 C C . LEU F 1 6 ? -29.098 34.657 41.922 1.00 85.30 5 LEU F C 1
ATOM 859 O O . LEU F 1 6 ? -27.964 35.023 41.661 1.00 86.97 5 LEU F O 1
ATOM 861 N N . LEU F 1 7 ? -29.374 33.494 42.501 1.00 84.98 6 LEU F N 1
ATOM 862 C CA . LEU F 1 7 ? -28.343 32.501 42.799 1.00 89.22 6 LEU F CA 1
ATOM 863 C C . LEU F 1 7 ? -27.674 31.959 41.550 1.00 85.99 6 LEU F C 1
ATOM 864 O O . LEU F 1 7 ? -26.450 31.852 41.493 1.00 83.87 6 LEU F O 1
ATOM 869 N N . LEU F 1 8 ? -28.487 31.603 40.565 1.00 90.18 7 LEU F N 1
ATOM 870 C CA . LEU F 1 8 ? -27.986 31.083 39.294 1.00 96.04 7 LEU F CA 1
ATOM 871 C C . LEU F 1 8 ? -27.078 32.089 38.600 1.00 97.29 7 LEU F C 1
ATOM 872 O O . LEU F 1 8 ? -25.958 31.744 38.236 1.00 100.43 7 LEU F O 1
ATOM 877 N N . ILE F 1 9 ? -27.547 33.328 38.443 1.00 94.84 8 ILE F N 1
ATOM 878 C CA . ILE F 1 9 ? -26.752 34.385 37.794 1.00 97.34 8 ILE F CA 1
ATOM 879 C C . ILE F 1 9 ? -25.327 34.414 38.295 1.00 94.42 8 ILE F C 1
ATOM 880 O O . ILE F 1 9 ? -24.400 34.522 37.498 1.00 104.90 8 ILE F O 1
ATOM 885 N N . ILE F 1 10 ? -25.162 34.297 39.604 1.00 94.93 9 ILE F N 1
ATOM 886 C CA . ILE F 1 10 ? -23.831 34.248 40.186 1.00 100.48 9 ILE F CA 1
ATOM 887 C C . ILE F 1 10 ? -23.062 33.119 39.494 1.00 100.97 9 ILE F C 1
ATOM 888 O O . ILE F 1 10 ? -22.004 33.356 38.905 1.00 116.96 9 ILE F O 1
ATOM 893 N N . LEU F 1 11 ? -23.638 31.918 39.499 1.00 94.22 10 LEU F N 1
ATOM 894 C CA . LEU F 1 11 ? -22.975 30.732 38.929 1.00 94.16 10 LEU F CA 1
ATOM 895 C C . LEU F 1 11 ? -22.532 30.953 37.483 1.00 89.92 10 LEU F C 1
ATOM 896 O O . LEU F 1 11 ? -21.439 30.537 37.095 1.00 89.47 10 LEU F O 1
ATOM 901 N N . SER F 1 12 ? -23.364 31.637 36.703 1.00 85.37 11 SER F N 1
ATOM 902 C CA . SER F 1 12 ? -22.950 32.070 35.379 1.00 88.16 11 SER F CA 1
ATOM 903 C C . SER F 1 12 ? -21.738 32.972 35.479 1.00 90.68 11 SER F C 1
ATOM 904 O O . SER F 1 12 ? -20.669 32.610 35.002 1.00 96.10 11 SER F O 1
ATOM 907 N N . GLU F 1 13 ? -21.890 34.123 36.133 1.00 95.11 12 GLU F N 1
ATOM 908 C CA . GLU F 1 13 ? -20.777 35.070 36.306 1.00 98.18 12 GLU F CA 1
ATOM 909 C C . GLU F 1 13 ? -19.513 34.367 36.793 1.00 90.28 12 GLU F C 1
ATOM 910 O O . GLU F 1 13 ? -18.416 34.721 36.387 1.00 96.13 12 GLU F O 1
ATOM 916 N N . ALA F 1 14 ? -19.670 33.353 37.635 1.00 85.65 13 ALA F N 1
ATOM 917 C CA . ALA F 1 14 ? -18.536 32.558 38.090 1.00 87.72 13 ALA F CA 1
ATOM 918 C C . ALA F 1 14 ? -17.911 31.821 36.925 1.00 84.43 13 ALA F C 1
ATOM 919 O O . ALA F 1 14 ? -16.705 31.892 36.687 1.00 89.02 13 ALA F O 1
ATOM 921 N N . LEU F 1 15 ? -18.749 31.116 36.194 1.00 82.29 14 LEU F N 1
ATOM 922 C CA . LEU F 1 15 ? -18.278 30.332 35.074 1.00 88.77 14 LEU F CA 1
ATOM 923 C C . LEU F 1 15 ? -17.630 31.215 34.011 1.00 93.40 14 LEU F C 1
ATOM 924 O O . LEU F 1 15 ? -16.716 30.779 33.332 1.00 99.26 14 LEU F O 1
ATOM 929 N N . HIS F 1 16 ? -18.112 32.447 33.875 1.00 100.20 15 HIS F N 1
ATOM 930 C CA . HIS F 1 16 ? -17.526 33.443 32.969 1.00 106.59 15 HIS F CA 1
ATOM 931 C C . HIS F 1 16 ? -16.040 33.633 33.275 1.00 99.39 15 HIS F C 1
ATOM 932 O O . HIS F 1 16 ? -15.186 33.470 32.399 1.00 97.39 15 HIS F O 1
ATOM 939 N N . LEU F 1 17 ? -15.749 33.952 34.534 1.00 94.58 16 LEU F N 1
ATOM 940 C CA . LEU F 1 17 ? -14.374 34.148 35.005 1.00 89.78 16 LEU F CA 1
ATOM 941 C C . LEU F 1 17 ? -13.596 32.841 35.025 1.00 84.94 16 LEU F C 1
ATOM 942 O O . LEU F 1 17 ? -12.398 32.842 34.759 1.00 86.64 16 LEU F O 1
ATOM 944 N N . ALA F 1 18 ? -14.269 31.736 35.348 1.00 79.38 17 ALA F N 1
ATOM 945 C CA . ALA F 1 18 ? -13.624 30.427 35.358 1.00 76.05 17 ALA F CA 1
ATOM 946 C C . ALA F 1 18 ? -13.019 30.156 33.997 1.00 77.40 17 ALA F C 1
ATOM 947 O O . ALA F 1 18 ? -11.873 29.764 33.907 1.00 74.26 17 ALA F O 1
ATOM 949 N N . ILE F 1 19 ? -13.794 30.417 32.946 1.00 86.63 18 ILE F N 1
ATOM 950 C CA . ILE F 1 19 ? -13.376 30.169 31.559 1.00 90.23 18 ILE F CA 1
ATOM 951 C C . ILE F 1 19 ? -12.429 31.255 31.066 1.00 87.08 18 ILE F C 1
ATOM 952 O O . ILE F 1 19 ? -11.429 30.950 30.409 1.00 88.05 18 ILE F O 1
ATOM 957 N N . LEU F 1 20 ? -12.741 32.511 31.373 1.00 82.26 19 LEU F N 1
ATOM 958 C CA . LEU F 1 20 ? -11.889 33.628 30.970 1.00 79.56 19 LEU F CA 1
ATOM 959 C C . LEU F 1 20 ? -10.479 33.504 31.554 1.00 80.22 19 LEU F C 1
ATOM 960 O O . LEU F 1 20 ? -9.507 33.835 30.889 1.00 82.72 19 LEU F O 1
ATOM 962 N N . LEU F 1 21 ? -10.376 33.024 32.792 1.00 82.93 20 LEU F N 1
ATOM 963 C CA . LEU F 1 21 ? -9.080 32.719 33.406 1.00 85.39 20 LEU F CA 1
ATOM 964 C C . LEU F 1 21 ? -8.497 31.399 32.892 1.00 88.77 20 LEU F C 1
ATOM 965 O O . LEU F 1 21 ? -7.302 31.158 33.048 1.00 103.71 20 LEU F O 1
ATOM 967 N N . LEU F 1 22 ? -9.332 30.540 32.312 1.00 86.42 21 LEU F N 1
ATOM 968 C CA . LEU F 1 22 ? -8.866 29.273 31.764 1.00 91.17 21 LEU F CA 1
ATOM 969 C C . LEU F 1 22 ? -8.225 29.445 30.396 1.00 97.47 21 LEU F C 1
ATOM 970 O O . LEU F 1 22 ? -7.441 28.596 29.984 1.00 102.76 21 LEU F O 1
ATOM 975 N N . ILE F 1 23 ? -8.567 30.522 29.690 1.00 104.76 22 ILE F N 1
ATOM 976 C CA . ILE F 1 23 ? -7.997 30.809 28.366 1.00 113.52 22 ILE F CA 1
ATOM 977 C C . ILE F 1 23 ? -6.689 31.610 28.416 1.00 121.22 22 ILE F C 1
ATOM 978 O O . ILE F 1 23 ? -5.846 31.479 27.520 1.00 127.73 22 ILE F O 1
ATOM 980 N N . LYS F 1 24 ? -6.528 32.439 29.450 1.00 123.93 23 LYS F N 1
ATOM 981 C CA . LYS F 1 24 ? -5.354 33.303 29.594 1.00 126.04 23 LYS F CA 1
ATOM 982 C C . LYS F 1 24 ? -4.184 32.557 30.217 1.00 134.51 23 LYS F C 1
ATOM 983 O O . LYS F 1 24 ? -3.093 32.505 29.635 1.00 146.55 23 LYS F O 1
ATOM 989 N N . TRP F 1 25 ? -4.422 31.980 31.394 1.00 137.46 24 TRP F N 1
ATOM 990 C CA . TRP F 1 25 ? -3.413 31.185 32.100 1.00 145.16 24 TRP F CA 1
ATOM 991 C C . TRP F 1 25 ? -2.963 29.977 31.271 1.00 152.22 24 TRP F C 1
ATOM 992 O O . TRP F 1 25 ? -1.768 29.824 30.971 1.00 163.29 24 TRP F O 1
ATOM 994 N N . GLY F 1 26 ? -3.934 29.145 30.894 1.00 144.39 25 GLY F N 1
ATOM 995 C CA . GLY F 1 26 ? -3.694 27.925 30.122 1.00 138.90 25 GLY F CA 1
ATOM 996 C C . GLY F 1 26 ? -4.585 27.851 28.898 1.00 138.80 25 GLY F C 1
ATOM 997 O O . GLY F 1 26 ? -4.391 28.588 27.929 1.00 138.91 25 GLY F O 1
ATOM 998 N N . SER G 1 2 ? -0.215 27.408 45.087 1.00 152.89 1 SER G N 1
ATOM 999 C CA . SER G 1 2 ? -0.578 26.608 46.296 1.00 149.69 1 SER G CA 1
ATOM 1000 C C . SER G 1 2 ? -1.386 27.378 47.334 1.00 144.82 1 SER G C 1
ATOM 1001 O O . SER G 1 2 ? -2.040 26.760 48.175 1.00 144.16 1 SER G O 1
ATOM 1003 N N . LYS G 1 3 ? -1.335 28.709 47.288 1.00 138.44 2 LYS G N 1
ATOM 1004 C CA . LYS G 1 3 ? -1.978 29.537 48.296 1.00 135.68 2 LYS G CA 1
ATOM 1005 C C . LYS G 1 3 ? -3.509 29.593 48.092 1.00 124.63 2 LYS G C 1
ATOM 1006 O O . LYS G 1 3 ? -4.272 28.878 48.771 1.00 114.31 2 LYS G O 1
ATOM 1008 N N . LEU G 1 4 ? -3.951 30.432 47.154 1.00 112.55 3 LEU G N 1
ATOM 1009 C CA . LEU G 1 4 ? -5.383 30.592 46.868 1.00 100.16 3 LEU G CA 1
ATOM 1010 C C . LEU G 1 4 ? -5.915 29.406 46.047 1.00 96.74 3 LEU G C 1
ATOM 1011 O O . LEU G 1 4 ? -7.110 29.155 46.032 1.00 90.65 3 LEU G O 1
ATOM 1013 N N . LEU G 1 5 ? -5.019 28.676 45.385 1.00 96.69 4 LEU G N 1
ATOM 1014 C CA . LEU G 1 5 ? -5.368 27.456 44.667 1.00 93.51 4 LEU G CA 1
ATOM 1015 C C . LEU G 1 5 ? -5.878 26.384 45.606 1.00 84.86 4 LEU G C 1
ATOM 1016 O O . LEU G 1 5 ? -6.878 25.745 45.320 1.00 77.44 4 LEU G O 1
ATOM 1018 N N . LEU G 1 6 ? -5.193 26.179 46.721 1.00 84.72 5 LEU G N 1
ATOM 1019 C CA . LEU G 1 6 ? -5.668 25.220 47.718 1.00 93.24 5 LEU G CA 1
ATOM 1020 C C . LEU G 1 6 ? -6.955 25.705 48.376 1.00 96.82 5 LEU G C 1
ATOM 1021 O O . LEU G 1 6 ? -7.805 24.899 48.746 1.00 92.72 5 LEU G O 1
ATOM 1023 N N . LEU G 1 7 ? -7.072 27.021 48.546 1.00 102.11 6 LEU G N 1
ATOM 1024 C CA . LEU G 1 7 ? -8.300 27.641 49.048 1.00 100.86 6 LEU G CA 1
ATOM 1025 C C . LEU G 1 7 ? -9.461 27.576 48.042 1.00 104.08 6 LEU G C 1
ATOM 1026 O O . LEU G 1 7 ? -10.622 27.520 48.444 1.00 106.76 6 LEU G O 1
ATOM 1031 N N . LEU G 1 8 ? -9.155 27.625 46.748 1.00 103.13 7 LEU G N 1
ATOM 1032 C CA . LEU G 1 8 ? -10.187 27.606 45.724 1.00 103.00 7 LEU G CA 1
ATOM 1033 C C . LEU G 1 8 ? -10.824 26.227 45.642 1.00 111.27 7 LEU G C 1
ATOM 1034 O O . LEU G 1 8 ? -12.047 26.137 45.672 1.00 117.53 7 LEU G O 1
ATOM 1039 N N . ILE G 1 9 ? -10.016 25.163 45.551 1.00 112.53 8 ILE G N 1
ATOM 1040 C CA . ILE G 1 9 ? -10.563 23.785 45.600 1.00 108.34 8 ILE G CA 1
ATOM 1041 C C . ILE G 1 9 ? -11.472 23.585 46.798 1.00 104.63 8 ILE G C 1
ATOM 1042 O O . ILE G 1 9 ? -12.559 23.027 46.655 1.00 113.62 8 ILE G O 1
ATOM 1047 N N . ILE G 1 10 ? -11.034 24.033 47.967 1.00 93.16 9 ILE G N 1
ATOM 1048 C CA . ILE G 1 10 ? -11.838 23.873 49.159 1.00 92.70 9 ILE G CA 1
ATOM 1049 C 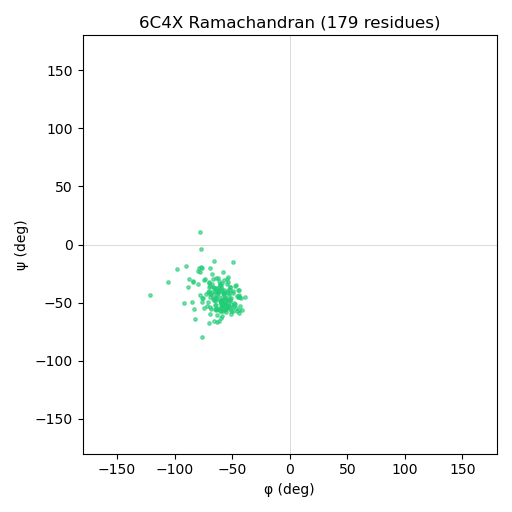C . ILE G 1 10 ? -13.177 24.573 48.917 1.00 84.92 9 ILE G C 1
ATOM 1050 O O . ILE G 1 10 ? -14.225 23.920 48.883 1.00 84.91 9 ILE G O 1
ATOM 1055 N N . LEU G 1 11 ? -13.120 25.879 48.687 1.00 83.14 10 LEU G N 1
ATOM 1056 C CA . LEU G 1 11 ? -14.319 26.690 48.449 1.00 89.92 10 LEU G CA 1
ATOM 1057 C C . LEU G 1 11 ? -15.292 25.985 47.494 1.00 93.81 10 LEU G C 1
ATOM 1058 O O . LEU G 1 11 ? -16.452 25.737 47.834 1.00 104.00 10 LEU G O 1
ATOM 1063 N N . SER G 1 12 ? -14.804 25.642 46.310 1.00 92.78 11 SER G N 1
ATOM 1064 C CA . SER G 1 12 ? -15.647 25.062 45.271 1.00 90.60 11 SER G CA 1
ATOM 1065 C C . SER G 1 12 ? -16.374 23.823 45.760 1.00 85.08 11 SER G C 1
ATOM 1066 O O . SER G 1 12 ? -17.581 23.699 45.561 1.00 86.10 11 SER G O 1
ATOM 1069 N N . GLU G 1 13 ? -15.643 22.924 46.414 1.00 84.80 12 GLU G N 1
ATOM 1070 C CA . GLU G 1 13 ? -16.234 21.672 46.873 1.00 94.04 12 GLU G CA 1
ATOM 1071 C C . GLU G 1 13 ? -17.350 21.937 47.889 1.00 93.22 12 GLU G C 1
ATOM 1072 O O . GLU G 1 13 ? -18.424 21.323 47.816 1.00 96.05 12 GLU G O 1
ATOM 1078 N N . ALA G 1 14 ? -17.111 22.893 48.786 1.00 93.50 13 ALA G N 1
ATOM 1079 C CA . ALA G 1 14 ? -18.160 23.428 49.688 1.00 91.96 13 ALA G CA 1
ATOM 1080 C C . ALA G 1 14 ? -19.418 23.759 48.914 1.00 87.63 13 ALA G C 1
ATOM 1081 O O . ALA G 1 14 ? -20.513 23.329 49.257 1.00 81.21 13 ALA G O 1
ATOM 1083 N N . LEU G 1 15 ? -19.231 24.527 47.852 1.00 90.47 14 LEU G N 1
ATOM 1084 C CA . LEU G 1 15 ? -20.345 24.994 47.047 1.00 92.30 14 LEU G CA 1
ATOM 1085 C C . LEU G 1 15 ? -21.050 23.842 46.341 1.00 90.08 14 LEU G C 1
ATOM 1086 O O . LEU G 1 15 ? -22.270 23.838 46.234 1.00 87.16 14 LEU G O 1
ATOM 1091 N N . HIS G 1 16 ? -20.292 22.858 45.880 1.00 93.26 15 HIS G N 1
ATOM 1092 C CA . HIS G 1 16 ? -20.900 21.702 45.245 1.00 96.45 15 HIS G CA 1
ATOM 1093 C C . HIS G 1 16 ? -21.842 21.010 46.220 1.00 87.77 15 HIS G C 1
ATOM 1094 O O . HIS G 1 16 ? -22.996 20.736 45.882 1.00 82.95 15 HIS G O 1
ATOM 1101 N N . LEU G 1 17 ? -21.355 20.766 47.435 1.00 85.67 16 LEU G N 1
ATOM 1102 C CA . LEU G 1 17 ? -22.172 20.148 48.483 1.00 87.62 16 LEU G CA 1
ATOM 1103 C C . LEU G 1 17 ? -23.407 20.997 48.776 1.00 89.22 16 LEU G C 1
ATOM 1104 O O . LEU G 1 17 ? -24.524 20.479 48.817 1.00 91.63 16 LEU G O 1
ATOM 1106 N N . ALA G 1 18 ? -23.195 22.300 48.955 1.00 94.28 17 ALA G N 1
ATOM 1107 C CA . ALA G 1 18 ? -24.281 23.244 49.286 1.00 100.82 17 ALA G CA 1
ATOM 1108 C C . ALA G 1 18 ? -25.395 23.220 48.258 1.00 104.70 17 ALA G C 1
ATOM 1109 O O . ALA G 1 18 ? -26.578 23.254 48.599 1.00 112.20 17 ALA G O 1
ATOM 1111 N N . ILE G 1 19 ? -24.999 23.152 46.996 1.00 104.54 18 ILE G N 1
ATOM 1112 C CA . ILE G 1 19 ? -25.944 23.082 45.902 1.00 101.65 18 ILE G CA 1
ATOM 1113 C C . ILE G 1 19 ? -26.646 21.711 45.932 1.00 99.82 18 ILE G C 1
ATOM 1114 O O . ILE G 1 19 ? -27.882 21.636 45.971 1.00 91.52 18 ILE G O 1
ATOM 1119 N N . LEU G 1 20 ? -25.852 20.640 45.951 1.00 101.16 19 LEU G N 1
ATOM 1120 C CA . LEU G 1 20 ? -26.384 19.275 46.050 1.00 103.48 19 LEU G CA 1
ATOM 1121 C C . LEU G 1 20 ? -27.412 19.147 47.185 1.00 109.76 19 LEU G C 1
ATOM 1122 O O . LEU G 1 20 ? -28.442 18.484 47.022 1.00 115.94 19 LEU G O 1
ATOM 1124 N N . LEU G 1 21 ? -27.122 19.801 48.318 1.00 112.27 20 LEU G N 1
ATOM 1125 C CA . LEU G 1 21 ? -28.053 19.902 49.454 1.00 106.74 20 LEU G CA 1
ATOM 1126 C C . LEU G 1 21 ? -29.283 20.670 49.024 1.00 104.97 20 LEU G C 1
ATOM 1127 O O . LEU G 1 21 ? -30.398 20.159 49.096 1.00 116.57 20 LEU G O 1
ATOM 1129 N N . LEU G 1 22 ? -29.060 21.880 48.526 1.00 102.03 21 LEU G N 1
ATOM 1130 C CA . LEU G 1 22 ? -30.140 22.749 48.064 1.00 98.29 21 LEU G CA 1
ATOM 1131 C C . LEU G 1 22 ? -31.059 22.086 47.026 1.00 93.15 21 LEU G C 1
ATOM 1132 O O . LEU G 1 22 ? -32.231 22.445 46.918 1.00 79.98 21 LEU G O 1
ATOM 1137 N N . ILE G 1 23 ? -30.518 21.131 46.268 1.00 94.48 22 ILE G N 1
ATOM 1138 C CA . ILE G 1 23 ? -31.340 20.222 45.479 1.00 95.81 22 ILE G CA 1
ATOM 1139 C C . ILE G 1 23 ? -32.242 19.407 46.414 1.00 101.14 22 ILE G C 1
ATOM 1140 O O . ILE G 1 23 ? -33.453 19.602 46.398 1.00 103.01 22 ILE G O 1
ATOM 1142 N N . LYS G 1 24 ? -31.642 18.553 47.255 1.00 108.38 23 LYS G N 1
ATOM 1143 C CA . LYS G 1 24 ? -32.372 17.602 48.140 1.00 110.91 23 LYS G CA 1
ATOM 1144 C C . LYS G 1 24 ? -33.483 18.213 49.008 1.00 114.29 23 LYS G C 1
ATOM 1145 O O . LYS G 1 24 ? -34.632 17.785 48.930 1.00 108.15 23 LYS G O 1
ATOM 1147 N N . TRP G 1 25 ? -33.131 19.201 49.830 1.00 129.19 24 TRP G N 1
ATOM 1148 C CA . TRP G 1 25 ? -34.109 19.924 50.674 1.00 134.84 24 TRP G CA 1
ATOM 1149 C C . TRP G 1 25 ? -34.964 20.940 49.875 1.00 132.23 24 TRP G C 1
ATOM 1150 O O . TRP G 1 25 ? -36.198 20.956 49.986 1.00 122.23 24 TRP G O 1
ATOM 1152 N N . GLY G 1 26 ? -34.302 21.776 49.074 1.00 129.45 25 GLY G N 1
ATOM 1153 C CA . GLY G 1 26 ? -34.973 22.808 48.276 1.00 118.93 25 GLY G CA 1
ATOM 1154 C C . GLY G 1 26 ? -35.351 22.293 46.904 1.00 108.81 25 GLY G C 1
ATOM 1155 O O . GLY G 1 26 ? -36.364 21.623 46.742 1.00 103.99 25 GLY G O 1
ATOM 1156 N N . SER H 1 2 ? -4.804 38.297 42.389 1.00 138.76 1 SER H N 1
ATOM 1157 C CA . SER H 1 2 ? -5.197 39.707 42.064 1.00 141.31 1 SER H CA 1
ATOM 1158 C C . SER H 1 2 ? -6.536 39.767 41.323 1.00 134.94 1 SER H C 1
ATOM 1159 O O . SER H 1 2 ? -7.367 40.637 41.598 1.00 130.93 1 SER H O 1
ATOM 1161 N N . LYS H 1 3 ? -6.710 38.862 40.361 1.00 125.49 2 LYS H N 1
ATOM 1162 C CA . LYS H 1 3 ? -7.992 38.647 39.680 1.00 112.52 2 LYS H CA 1
ATOM 1163 C C . LYS H 1 3 ? -8.668 37.362 40.122 1.00 98.43 2 LYS H C 1
ATOM 1164 O O . LYS H 1 3 ? -9.884 37.297 40.136 1.00 89.08 2 LYS H O 1
ATOM 1166 N N . LEU H 1 4 ? -7.877 36.341 40.460 1.00 95.04 3 LEU H N 1
ATOM 1167 C CA . LEU H 1 4 ? -8.408 35.053 40.905 1.00 89.85 3 LEU H CA 1
ATOM 1168 C C . LEU H 1 4 ? -9.307 35.192 42.095 1.00 85.41 3 LEU H C 1
ATOM 1169 O O . LEU H 1 4 ? -10.330 34.532 42.154 1.00 73.43 3 LEU H O 1
ATOM 1174 N N . LEU H 1 5 ? -8.916 36.034 43.047 1.00 97.30 4 LEU H N 1
ATOM 1175 C CA . LEU H 1 5 ? -9.743 36.260 44.240 1.00 109.62 4 LEU H CA 1
ATOM 1176 C C . LEU H 1 5 ? -11.161 36.746 43.862 1.00 110.04 4 LEU H C 1
ATOM 1177 O O . LEU H 1 5 ? -12.126 36.418 44.564 1.00 112.97 4 LEU H O 1
ATOM 1182 N N . LEU H 1 6 ? -11.286 37.477 42.747 1.00 98.61 5 LEU H N 1
ATOM 1183 C CA . LEU H 1 6 ? -12.597 37.822 42.190 1.00 89.82 5 LEU H CA 1
ATOM 1184 C C . LEU H 1 6 ? -13.437 36.572 41.854 1.00 86.92 5 LEU H C 1
ATOM 1185 O O . LEU H 1 6 ? -14.656 36.607 41.982 1.00 85.36 5 LEU H O 1
ATOM 1187 N N . LEU H 1 7 ? -12.791 35.476 41.448 1.00 83.28 6 LEU H N 1
ATOM 1188 C CA . LEU H 1 7 ? -13.478 34.186 41.320 1.00 80.24 6 LEU H CA 1
ATOM 1189 C C . LEU H 1 7 ? -13.946 33.706 42.688 1.00 73.49 6 LEU H C 1
ATOM 1190 O O . LEU H 1 7 ? -15.095 33.349 42.859 1.00 70.81 6 LEU H O 1
ATOM 1195 N N . LEU H 1 8 ? -13.063 33.729 43.668 1.00 72.38 7 LEU H N 1
ATOM 1196 C CA . LEU H 1 8 ? -13.416 33.217 44.983 1.00 75.42 7 LEU H CA 1
ATOM 1197 C C . LEU H 1 8 ? -14.411 34.096 45.689 1.00 74.25 7 LEU H C 1
ATOM 1198 O O . LEU H 1 8 ? -15.289 33.581 46.364 1.00 76.92 7 LEU H O 1
ATOM 1203 N N . ILE H 1 9 ? -14.294 35.410 45.519 1.00 77.98 8 ILE H N 1
ATOM 1204 C CA . ILE H 1 9 ? -15.318 36.358 46.001 1.00 87.89 8 ILE H CA 1
ATOM 1205 C C . ILE H 1 9 ? -16.698 35.948 45.508 1.00 92.00 8 ILE H C 1
ATOM 1206 O O . ILE H 1 9 ? -17.652 35.897 46.280 1.00 100.08 8 ILE H O 1
ATOM 1211 N N . ILE H 1 10 ? -16.781 35.654 44.220 1.00 92.92 9 ILE H N 1
ATOM 1212 C CA . ILE H 1 10 ? -18.033 35.263 43.579 1.00 92.75 9 ILE H CA 1
ATOM 1213 C C . ILE H 1 10 ? -18.531 33.895 44.091 1.00 85.70 9 ILE H C 1
ATOM 1214 O O . ILE H 1 10 ? -19.729 33.703 44.255 1.00 80.51 9 ILE H O 1
ATOM 1219 N N . LEU H 1 11 ? -17.624 32.964 44.363 1.00 84.67 10 LEU H N 1
ATOM 1220 C CA . LEU H 1 11 ? -18.013 31.686 44.964 1.00 86.46 10 LEU H CA 1
ATOM 1221 C C . LEU H 1 11 ? -18.477 31.845 46.429 1.00 89.42 10 LEU H C 1
ATOM 1222 O O . LEU H 1 11 ? -19.494 31.288 46.821 1.00 88.29 10 LEU H O 1
ATOM 1227 N N . SER H 1 12 ? -17.737 32.610 47.226 1.00 95.47 11 SER H N 1
ATOM 1228 C CA . SER H 1 12 ? -18.149 32.937 48.596 1.00 100.80 11 SER H CA 1
ATOM 1229 C C . SER H 1 12 ? -19.526 33.574 48.591 1.00 97.82 11 SER H C 1
ATOM 1230 O O . SER H 1 12 ? -20.469 33.052 49.189 1.00 105.96 11 SER H O 1
ATOM 1233 N N . GLU H 1 13 ? -19.629 34.680 47.862 1.00 95.48 12 GLU H N 1
ATOM 1234 C CA . GLU H 1 13 ? -20.859 35.458 47.756 1.00 100.95 12 GLU H CA 1
ATOM 1235 C C . GLU H 1 13 ? -22.037 34.590 47.321 1.00 96.31 12 GLU H C 1
ATOM 1236 O O . GLU H 1 13 ? -23.172 34.833 47.726 1.00 101.45 12 GLU H O 1
ATOM 1242 N N . ALA H 1 14 ? -21.755 33.579 46.503 1.00 93.01 13 ALA H N 1
ATOM 1243 C CA . ALA H 1 14 ? -22.760 32.599 46.090 1.00 94.15 13 ALA H CA 1
ATOM 1244 C C . ALA H 1 14 ? -23.088 31.596 47.173 1.00 94.12 13 ALA H C 1
ATOM 1245 O O . ALA H 1 14 ? -24.246 31.293 47.389 1.00 94.57 13 ALA H O 1
ATOM 1247 N N . LEU H 1 15 ? -22.069 31.044 47.819 1.00 100.28 14 LEU H N 1
ATOM 1248 C CA . LEU H 1 15 ? -22.284 30.025 48.855 1.00 101.51 14 LEU H CA 1
ATOM 1249 C C . LEU H 1 15 ? -23.090 30.627 50.007 1.00 96.93 14 LEU H C 1
ATOM 1250 O O . LEU H 1 15 ? -24.038 30.016 50.487 1.00 92.08 14 LEU H O 1
ATOM 1255 N N . HIS H 1 16 ? -22.725 31.839 50.414 1.00 98.79 15 HIS H N 1
ATOM 1256 C CA . HIS H 1 16 ? -23.473 32.583 51.423 1.00 97.91 15 HIS H CA 1
ATOM 1257 C C . HIS H 1 16 ? -24.967 32.592 51.118 1.00 91.38 15 HIS H C 1
ATOM 1258 O O . HIS H 1 16 ? -25.774 32.216 51.962 1.00 96.81 15 HIS H O 1
ATOM 1265 N N . LEU H 1 17 ? -25.313 32.994 49.900 1.00 86.42 16 LEU H N 1
ATOM 1266 C CA . LEU H 1 17 ? -26.708 33.090 49.463 1.00 86.76 16 LEU H CA 1
ATOM 1267 C C . LEU H 1 17 ? -27.347 31.757 49.085 1.00 82.20 16 LEU H C 1
ATOM 1268 O O . LEU H 1 17 ? -28.573 31.673 49.020 1.00 86.60 16 LEU H O 1
ATOM 1270 N N . ALA H 1 18 ? -26.528 30.743 48.784 1.00 80.09 17 ALA H N 1
ATOM 1271 C CA . ALA H 1 18 ? -27.000 29.351 48.619 1.00 81.74 17 ALA H CA 1
ATOM 1272 C C . ALA H 1 18 ? -27.569 28.854 49.930 1.00 85.32 17 ALA H C 1
ATOM 1273 O O . ALA H 1 18 ? -28.555 28.100 49.985 1.00 83.30 17 ALA H O 1
ATOM 1275 N N . ILE H 1 19 ? -26.902 29.290 50.989 1.00 91.49 18 ILE H N 1
ATOM 1276 C CA . ILE H 1 19 ? -27.251 28.924 52.339 1.00 90.80 18 ILE H CA 1
ATOM 1277 C C . ILE H 1 19 ? -28.349 29.864 52.860 1.00 83.01 18 ILE H C 1
ATOM 1278 O O . ILE H 1 19 ? -29.359 29.393 53.361 1.00 76.67 18 ILE H O 1
ATOM 1283 N N . LEU H 1 20 ? -28.157 31.178 52.717 1.00 82.36 19 LEU H N 1
ATOM 1284 C CA . LEU H 1 20 ? -29.170 32.190 53.101 1.00 82.38 19 LEU H CA 1
ATOM 1285 C C . LEU H 1 20 ? -30.583 31.820 52.644 1.00 85.04 19 LEU H C 1
ATOM 1286 O O . LEU H 1 20 ? -31.553 31.954 53.404 1.00 86.53 19 LEU H O 1
ATOM 1288 N N . LEU H 1 21 ? -30.684 31.347 51.402 1.00 89.91 20 LEU H N 1
ATOM 1289 C CA . LEU H 1 21 ? -31.915 30.750 50.885 1.00 86.97 20 LEU H CA 1
ATOM 1290 C C . LEU H 1 21 ? -32.254 29.524 51.727 1.00 85.40 20 LEU H C 1
ATOM 1291 O O . LEU H 1 21 ? -33.322 29.447 52.324 1.00 81.95 20 LEU H O 1
ATOM 1293 N N . LEU H 1 22 ? -31.312 28.598 51.819 1.00 86.93 21 LEU H N 1
ATOM 1294 C CA . LEU H 1 22 ? -31.489 27.382 52.621 1.00 94.23 21 LEU H CA 1
ATOM 1295 C C . LEU H 1 22 ? -32.000 27.562 54.080 1.00 98.62 21 LEU H C 1
ATOM 1296 O O . LEU H 1 22 ? -32.396 26.580 54.697 1.00 96.26 21 LEU H O 1
ATOM 1301 N N . ILE H 1 23 ? -31.972 28.780 54.634 1.00 103.58 22 ILE H N 1
ATOM 1302 C CA . ILE H 1 23 ? -32.652 29.087 55.909 1.00 102.98 22 ILE H CA 1
ATOM 1303 C C . ILE H 1 23 ? -34.141 29.416 55.716 1.00 107.16 22 ILE H C 1
ATOM 1304 O O . ILE H 1 23 ? -34.944 29.155 56.611 1.00 117.96 22 ILE H O 1
ATOM 1306 N N . LYS H 1 24 ? -34.499 30.012 54.575 1.00 105.45 23 LYS H N 1
ATOM 1307 C CA . LYS H 1 24 ? -35.909 30.209 54.175 1.00 109.69 23 LYS H CA 1
ATOM 1308 C C . LYS H 1 24 ? -36.617 28.881 53.870 1.00 113.64 23 LYS H C 1
ATOM 1309 O O . LYS H 1 24 ? -37.846 28.802 53.973 1.00 116.91 23 LYS H O 1
ATOM 1315 N N . TRP H 1 25 ? -35.841 27.862 53.484 1.00 117.51 24 TRP H N 1
ATOM 1316 C CA . TRP H 1 25 ? -36.335 26.497 53.276 1.00 120.84 24 TRP H CA 1
ATOM 1317 C C . TRP H 1 25 ? -36.215 25.628 54.552 1.00 121.08 24 TRP H C 1
ATOM 1318 O O . TRP H 1 25 ? -37.189 24.997 54.972 1.00 130.32 24 TRP H O 1
ATOM 1320 N N . GLY H 1 26 ? -35.031 25.606 55.162 1.00 115.58 25 GLY H N 1
ATOM 1321 C CA . GLY H 1 26 ? -34.760 24.782 56.351 1.00 115.33 25 GLY H CA 1
ATOM 1322 C C . GLY H 1 26 ? -35.058 25.452 57.683 1.00 108.04 25 GLY H C 1
ATOM 1323 O O . GLY H 1 26 ? -36.097 26.082 57.853 1.00 103.10 25 GLY H O 1
#

B-factor: mean 108.88, std 22.89, range [47.84, 209.69]

Solvent-accessible surface area: 10194 Å² total; per-residue (Å²): 121,79,38,55,64,98,10,53,122,28,11,100,38,8,42,56,11,8,52,83,34,67,57,206,123,76,51,104,56,0,20,113,20,2,47,99,0,35,124,30,0,84,49,37,40,93,128,246,150,47,44,63,39,8,11,95,37,0,10,77,0,8,49,28,0,10,49,24,32,68,74,188,140,58,47,32,52,0,4,44,29,4,1,68,0,0,35,27,0,0,82,35,19,33,167,103,149,72,34,38,53,5,10,82,36,0,9,56,0,13,43,26,0,10,62,27,36,86,96,84,111,77,55,21,62,9,0,29,36,2,1,71,2,0,57,38,0,2,32,41,24,53,183,93,66,124,91,37,59,53,95,13,94,113,28,11,81,44,7,53,63,11,7,57,46,19,58,95,76,66,137,79,65,99,48,5,12,91,37,2,52,100,1,28,138,41,0,93,56,39,40,78,186,65,87

Secondary structure (DSSP, 8-state):
-HHHHHHHHHHHHHHHHHHHHHH-/-HHHHHHHHHHHHHHHHHHHHHH-/-HHHHHHHHHHHHHHHHHHHHHH-/--HHHHHHHHHHHHHHHHHHHTT-/--THHHHHHHHHHHHHHHHHHHH-/-HHHHHHHHHHHHHHHHHHHHHH--/-HHHHHHHHHHHHHHHHHHHHHHT-/--HHHHHHHHHHHHHHHHHHHHHH-